Protein AF-0000000080281373 (afdb_homodimer)

Structure (mmCIF, N/CA/C/O backbone):
data_AF-0000000080281373-model_v1
#
loop_
_entity.id
_entity.type
_entity.pdbx_description
1 polymer 'Polyketide cyclase'
#
loop_
_atom_site.group_PDB
_atom_site.id
_atom_site.type_symbol
_atom_site.label_atom_id
_atom_site.label_alt_id
_atom_site.label_comp_id
_atom_site.label_asym_id
_atom_site.label_entity_id
_atom_site.label_seq_id
_atom_site.pdbx_PDB_ins_code
_atom_site.Cartn_x
_atom_site.Cartn_y
_atom_site.Cartn_z
_atom_site.occupancy
_atom_site.B_iso_or_equiv
_atom_site.auth_seq_id
_atom_site.auth_comp_id
_atom_site.auth_asym_id
_atom_site.auth_atom_id
_atom_site.pdbx_PDB_model_num
ATOM 1 N N . MET A 1 1 ? 2.928 4.688 4.785 1 69.69 1 MET A N 1
ATOM 2 C CA . MET A 1 1 ? 2.578 5.793 5.668 1 69.69 1 MET A CA 1
ATOM 3 C C . MET A 1 1 ? 3.477 7 5.41 1 69.69 1 MET A C 1
ATOM 5 O O . MET A 1 1 ? 4.664 6.844 5.129 1 69.69 1 MET A O 1
ATOM 9 N N . VAL A 1 2 ? 2.809 8.219 5.453 1 76 2 VAL A N 1
ATOM 10 C CA . VAL A 1 2 ? 3.549 9.461 5.281 1 76 2 VAL A CA 1
ATOM 11 C C . VAL A 1 2 ? 3.693 10.172 6.625 1 76 2 VAL A C 1
ATOM 13 O O . VAL A 1 2 ? 2.74 10.234 7.406 1 76 2 VAL A O 1
ATOM 16 N N . ASP A 1 3 ? 4.914 10.602 6.918 1 85.44 3 ASP A N 1
ATOM 17 C CA . ASP A 1 3 ? 5.215 11.273 8.18 1 85.44 3 ASP A CA 1
ATOM 18 C C . ASP A 1 3 ? 5.992 12.562 7.945 1 85.44 3 ASP A C 1
ATOM 20 O O . ASP A 1 3 ? 7.062 12.547 7.328 1 85.44 3 ASP A O 1
ATOM 24 N N . VAL A 1 4 ? 5.496 13.672 8.391 1 89.06 4 VAL A N 1
ATOM 25 C CA . VAL A 1 4 ? 6.148 14.969 8.258 1 89.06 4 VAL A CA 1
ATOM 26 C C . VAL A 1 4 ? 6.266 15.641 9.625 1 89.06 4 VAL A C 1
ATOM 28 O O . VAL A 1 4 ? 5.289 15.711 10.375 1 89.06 4 VAL A O 1
ATOM 31 N N . HIS A 1 5 ? 7.473 16.109 10.016 1 93.81 5 HIS A N 1
ATOM 32 C CA . HIS A 1 5 ? 7.719 16.844 11.258 1 93.81 5 HIS A CA 1
ATOM 33 C C . HIS A 1 5 ? 8.281 18.234 10.969 1 93.81 5 HIS A C 1
ATOM 35 O O . HIS A 1 5 ? 9.211 18.375 10.172 1 93.81 5 HIS A O 1
ATOM 41 N N . ARG A 1 6 ? 7.66 19.219 11.586 1 95.81 6 ARG A N 1
ATOM 42 C CA . ARG A 1 6 ? 8.164 20.594 11.516 1 95.81 6 ARG A CA 1
ATOM 43 C C . ARG A 1 6 ? 8.172 21.234 12.898 1 95.81 6 ARG A C 1
ATOM 45 O O . ARG A 1 6 ? 7.387 20.859 13.766 1 95.81 6 ARG A O 1
ATOM 52 N N . THR A 1 7 ? 9.047 22.156 13.07 1 96.81 7 THR A N 1
ATOM 53 C CA . THR A 1 7 ? 9.086 22.969 14.281 1 96.81 7 THR A CA 1
ATOM 54 C C . THR A 1 7 ? 8.875 24.438 13.945 1 96.81 7 THR A C 1
ATOM 56 O O . THR A 1 7 ? 9.523 24.984 13.047 1 96.81 7 THR A O 1
ATOM 59 N N . ILE A 1 8 ? 7.977 25.047 14.656 1 97.94 8 ILE A N 1
ATOM 60 C CA . ILE A 1 8 ? 7.652 26.453 14.508 1 97.94 8 ILE A CA 1
ATOM 61 C C . ILE A 1 8 ? 7.953 27.188 15.812 1 97.94 8 ILE A C 1
ATOM 63 O O . ILE A 1 8 ? 7.609 26.719 16.891 1 97.94 8 ILE A O 1
ATOM 67 N N . THR A 1 9 ? 8.617 28.297 15.703 1 97.56 9 THR A N 1
ATOM 68 C CA . THR A 1 9 ? 8.922 29.109 16.875 1 97.56 9 THR A CA 1
ATOM 69 C C . THR A 1 9 ? 8.352 30.516 16.719 1 97.56 9 THR A C 1
ATOM 71 O O . THR A 1 9 ? 8.555 31.156 15.688 1 97.56 9 THR A O 1
ATOM 74 N N . VAL A 1 10 ? 7.66 30.953 17.766 1 98.31 10 VAL A N 1
ATOM 75 C CA . VAL A 1 10 ? 7.043 32.281 17.719 1 98.31 10 VAL A CA 1
ATOM 76 C C . VAL A 1 10 ? 7.188 32.938 19.078 1 98.31 10 VAL A C 1
ATOM 78 O O . VAL A 1 10 ? 7.582 32.312 20.062 1 98.31 10 VAL A O 1
ATOM 81 N N . ARG A 1 11 ? 6.77 34.188 19.172 1 97.25 11 ARG A N 1
ATOM 82 C CA . ARG A 1 11 ? 6.801 34.969 20.422 1 97.25 11 ARG A CA 1
ATOM 83 C C . ARG A 1 11 ? 5.414 35.031 21.047 1 97.25 11 ARG A C 1
ATOM 85 O O . ARG A 1 11 ? 5.258 35.531 22.156 1 97.25 11 ARG A O 1
ATOM 92 N N . THR A 1 12 ? 4.441 34.562 20.297 1 98.06 12 THR A N 1
ATOM 93 C CA . THR A 1 12 ? 3.09 34.469 20.844 1 98.06 12 THR A CA 1
ATOM 94 C C . THR A 1 12 ? 3.041 33.531 22.016 1 98.06 12 THR A C 1
ATOM 96 O O . THR A 1 12 ? 3.6 32.438 21.953 1 98.06 12 THR A O 1
ATOM 99 N N . PRO A 1 13 ? 2.385 33.906 23.109 1 97.81 13 PRO A N 1
ATOM 100 C CA . PRO A 1 13 ? 2.314 33.031 24.281 1 97.81 13 PRO A CA 1
ATOM 101 C C . PRO A 1 13 ? 1.655 31.672 23.969 1 97.81 13 PRO A C 1
ATOM 103 O O . PRO A 1 13 ? 0.729 31.609 23.156 1 97.81 13 PRO A O 1
ATOM 106 N N . ALA A 1 14 ? 2.09 30.594 24.672 1 97.94 14 ALA A N 1
ATOM 107 C CA . ALA A 1 14 ? 1.638 29.234 24.438 1 97.94 14 ALA A CA 1
ATOM 108 C C . ALA A 1 14 ? 0.123 29.125 24.578 1 97.94 14 ALA A C 1
ATOM 110 O O . ALA A 1 14 ? -0.536 28.438 23.781 1 97.94 14 ALA A O 1
ATOM 111 N N . GLN A 1 15 ? -0.399 29.734 25.578 1 97.38 15 GLN A N 1
ATOM 112 C CA . GLN A 1 15 ? -1.837 29.656 25.812 1 97.38 15 GLN A CA 1
ATOM 113 C C . GLN A 1 15 ? -2.623 30.219 24.641 1 97.38 15 GLN A C 1
ATOM 115 O O . GLN A 1 15 ? -3.643 29.656 24.234 1 97.38 15 GLN A O 1
ATOM 120 N N . THR A 1 16 ? -2.158 31.344 24.109 1 98.06 16 THR A N 1
ATOM 121 C CA . THR A 1 16 ? -2.785 31.969 22.938 1 98.06 16 THR A CA 1
ATOM 122 C C . THR A 1 16 ? -2.689 31.047 21.734 1 98.06 16 THR A C 1
ATOM 124 O O . THR A 1 16 ? -3.65 30.922 20.969 1 98.06 16 THR A O 1
ATOM 127 N N . VAL A 1 17 ? -1.558 30.422 21.578 1 98.38 17 VAL A N 1
ATOM 128 C CA . VAL A 1 17 ? -1.321 29.5 20.484 1 98.38 17 VAL A CA 1
ATOM 129 C C . VAL A 1 17 ? -2.307 28.328 20.562 1 98.38 17 VAL A C 1
ATOM 131 O O . VAL A 1 17 ? -2.955 27.984 19.562 1 98.38 17 VAL A O 1
ATOM 134 N N . VAL A 1 18 ? -2.465 27.781 21.734 1 98.31 18 VAL A N 1
ATOM 135 C CA . VAL A 1 18 ? -3.342 26.625 21.922 1 98.31 18 VAL A CA 1
ATOM 136 C C . VAL A 1 18 ? -4.789 27.031 21.656 1 98.31 18 VAL A C 1
ATOM 138 O O . VAL A 1 18 ? -5.539 26.297 21.016 1 98.31 18 VAL A O 1
ATOM 141 N N . GLU A 1 19 ? -5.152 28.172 22.156 1 97.81 19 GLU A N 1
ATOM 142 C CA . GLU A 1 19 ? -6.516 28.656 21.953 1 97.81 19 GLU A CA 1
ATOM 143 C C . GLU A 1 19 ? -6.82 28.844 20.469 1 97.81 19 GLU A C 1
ATOM 145 O O . GLU A 1 19 ? -7.93 28.562 20.016 1 97.81 19 GLU A O 1
ATOM 150 N N . TYR A 1 20 ? -5.875 29.281 19.766 1 98.38 20 TYR A N 1
ATOM 151 C CA . TYR A 1 20 ? -6.023 29.484 18.328 1 98.38 20 TYR A CA 1
ATOM 152 C C . TYR A 1 20 ? -6.07 28.156 17.594 1 98.38 20 TYR A C 1
ATOM 154 O O . TYR A 1 20 ? -6.961 27.922 16.766 1 98.38 20 TYR A O 1
ATOM 162 N N . LEU A 1 21 ? -5.137 27.266 17.922 1 98.56 21 LEU A N 1
ATOM 163 C CA . LEU A 1 21 ? -4.949 26.047 17.141 1 98.56 21 LEU A CA 1
ATOM 164 C C . LEU A 1 21 ? -6.023 25.016 17.469 1 98.56 21 LEU A C 1
ATOM 166 O O . LEU A 1 21 ? -6.305 24.125 16.672 1 98.56 21 LEU A O 1
ATOM 170 N N . ARG A 1 22 ? -6.648 25.172 18.656 1 98.31 22 ARG A N 1
ATOM 171 C CA . ARG A 1 22 ? -7.66 24.188 19.016 1 98.31 22 ARG A CA 1
ATOM 172 C C . ARG A 1 22 ? -8.828 24.219 18.031 1 98.31 22 ARG A C 1
ATOM 174 O O . ARG A 1 22 ? -9.586 23.25 17.922 1 98.31 22 ARG A O 1
ATOM 181 N N .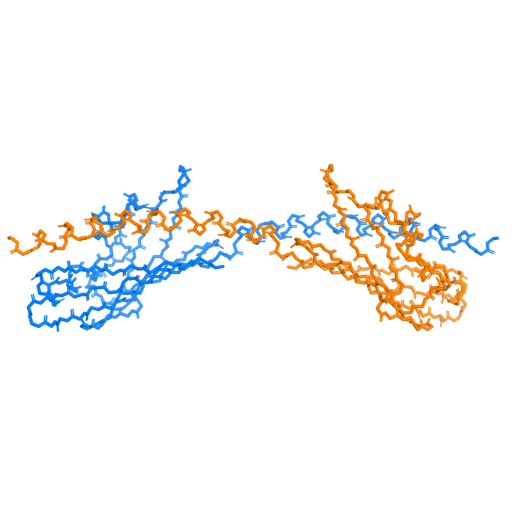 ASP A 1 23 ? -9.055 25.359 17.422 1 98.5 23 ASP A N 1
ATOM 182 C CA . ASP A 1 23 ? -10.062 25.453 16.375 1 98.5 23 ASP A CA 1
ATOM 183 C C . ASP A 1 23 ? -9.469 25.094 15.016 1 98.5 23 ASP A C 1
ATOM 185 O O . ASP A 1 23 ? -8.82 25.922 14.375 1 98.5 23 ASP A O 1
ATOM 189 N N . PHE A 1 24 ? -9.805 23.906 14.594 1 98.62 24 PHE A N 1
ATOM 190 C CA . PHE A 1 24 ? -9.195 23.391 13.375 1 98.62 24 PHE A CA 1
ATOM 191 C C . PHE A 1 24 ? -9.641 24.203 12.164 1 98.62 24 PHE A C 1
ATOM 193 O O . PHE A 1 24 ? -9.031 24.109 11.094 1 98.62 24 PHE A O 1
ATOM 200 N N . ALA A 1 25 ? -10.711 24.969 12.242 1 98.38 25 ALA A N 1
ATOM 201 C CA . ALA A 1 25 ? -11.141 25.828 11.141 1 98.38 25 ALA A CA 1
ATOM 202 C C . ALA A 1 25 ? -10.031 26.812 10.742 1 98.38 25 ALA A C 1
ATOM 204 O O . ALA A 1 25 ? -9.953 27.219 9.586 1 98.38 25 ALA A O 1
ATOM 205 N N . HIS A 1 26 ? -9.141 27.094 11.648 1 98.5 26 HIS A N 1
ATOM 206 C CA . HIS A 1 26 ? -8.047 28.016 11.391 1 98.5 26 HIS A CA 1
ATOM 207 C C . HIS A 1 26 ? -7.004 27.391 10.469 1 98.5 26 HIS A C 1
ATOM 209 O O . HIS A 1 26 ? -6.137 28.094 9.938 1 98.5 26 HIS A O 1
ATOM 215 N N . ALA A 1 27 ? -7.113 26.094 10.258 1 97.94 27 ALA A N 1
ATOM 216 C CA . ALA A 1 27 ? -6.215 25.469 9.297 1 97.94 27 ALA A CA 1
ATOM 217 C C . ALA A 1 27 ? -6.242 26.188 7.961 1 97.94 27 ALA A C 1
ATOM 219 O O . ALA A 1 27 ? -5.25 26.203 7.23 1 97.94 27 ALA A O 1
ATOM 220 N N . GLU A 1 28 ? -7.324 26.812 7.609 1 97.81 28 GLU A N 1
ATOM 221 C CA . GLU A 1 28 ? -7.457 27.562 6.363 1 97.81 28 GLU A CA 1
ATOM 222 C C . GLU A 1 28 ? -6.438 28.688 6.285 1 97.81 28 GLU A C 1
ATOM 224 O O . GLU A 1 28 ? -6.043 29.109 5.195 1 97.81 28 GLU A O 1
ATOM 229 N N . GLU A 1 29 ? -6.027 29.125 7.414 1 97.19 29 GLU A N 1
ATOM 230 C CA . GLU A 1 29 ? -5.164 30.297 7.48 1 97.19 29 GLU A CA 1
ATOM 231 C C . GLU A 1 29 ? -3.689 29.891 7.461 1 97.19 29 GLU A C 1
ATOM 233 O O . GLU A 1 29 ? -2.832 30.688 7.082 1 97.19 29 GLU A O 1
ATOM 238 N N . TRP A 1 30 ? -3.402 28.688 7.809 1 96.62 30 TRP A N 1
ATOM 239 C CA . TRP A 1 30 ? -1.981 28.406 7.996 1 96.62 30 TRP A CA 1
ATOM 240 C C . TRP A 1 30 ? -1.573 27.141 7.262 1 96.62 30 TRP A C 1
ATOM 242 O O . TRP A 1 30 ? -0.383 26.859 7.086 1 96.62 30 TRP A O 1
ATOM 252 N N . ASP A 1 31 ? -2.463 26.25 6.957 1 95.94 31 ASP A N 1
ATOM 253 C CA . ASP A 1 31 ? -2.17 25.031 6.203 1 95.94 31 ASP A CA 1
ATOM 254 C C . ASP A 1 31 ? -2.316 25.266 4.703 1 95.94 31 ASP A C 1
ATOM 256 O O . ASP A 1 31 ? -3.432 25.406 4.199 1 95.94 31 ASP A O 1
ATOM 260 N N . PRO A 1 32 ? -1.259 25.156 3.959 1 94.12 32 PRO A N 1
ATOM 261 C CA . PRO A 1 32 ? -1.307 25.453 2.527 1 94.12 32 PRO A CA 1
ATOM 262 C C . PRO A 1 32 ? -2.168 24.469 1.745 1 94.12 32 PRO A C 1
ATOM 264 O O . PRO A 1 32 ? -2.643 24.781 0.652 1 94.12 32 PRO A O 1
ATOM 267 N N . GLY A 1 33 ? -2.363 23.344 2.258 1 93.25 33 GLY A N 1
ATOM 268 C CA . GLY A 1 33 ? -3.145 22.344 1.559 1 93.25 33 GLY A CA 1
ATOM 269 C C . GLY A 1 33 ? -4.637 22.469 1.809 1 93.25 33 GLY A C 1
ATOM 270 O O . GLY A 1 33 ? -5.441 21.828 1.119 1 93.25 33 GLY A O 1
ATOM 271 N N . THR A 1 34 ? -5.062 23.234 2.74 1 96.69 34 THR A N 1
ATOM 272 C CA . THR A 1 34 ? -6.461 23.312 3.145 1 96.69 34 THR A CA 1
ATOM 273 C C . THR A 1 34 ? -7.219 24.312 2.281 1 96.69 34 THR A C 1
ATOM 275 O O . THR A 1 34 ? -6.812 25.469 2.164 1 96.69 34 THR A O 1
ATOM 278 N N . VAL A 1 35 ? -8.258 23.844 1.603 1 97.06 35 VAL A N 1
ATOM 279 C CA . VAL A 1 35 ? -9.172 24.688 0.831 1 97.06 35 VAL A CA 1
ATOM 280 C C . VAL A 1 35 ? -10.258 25.234 1.747 1 97.06 35 VAL A C 1
ATOM 282 O O . VAL A 1 35 ? -10.523 26.453 1.749 1 97.06 35 VAL A O 1
ATOM 285 N N . SER A 1 36 ? -10.875 24.312 2.449 1 98.12 36 SER A N 1
ATOM 286 C CA . SER A 1 36 ? -11.867 24.719 3.438 1 98.12 36 SER A CA 1
ATOM 287 C C . SER A 1 36 ? -11.82 23.812 4.668 1 98.12 36 SER A C 1
ATOM 289 O O . SER A 1 36 ? -11.375 22.672 4.59 1 98.12 36 SER A O 1
ATOM 291 N N . CYS A 1 37 ? -12.195 24.328 5.828 1 98.62 37 CYS A N 1
ATOM 292 C CA . CYS A 1 37 ? -12.305 23.625 7.102 1 98.62 37 CYS A CA 1
ATOM 293 C C . CYS A 1 37 ? -13.414 24.203 7.961 1 98.62 37 CYS A C 1
ATOM 295 O O . CYS A 1 37 ? -13.234 25.266 8.578 1 98.62 37 CYS A O 1
ATOM 297 N N . THR A 1 38 ? -14.492 23.453 7.973 1 98.5 38 THR A N 1
ATOM 298 C CA . THR A 1 38 ? -15.68 24.016 8.602 1 98.5 38 THR A CA 1
ATOM 299 C C . THR A 1 38 ? -16.156 23.125 9.742 1 98.5 38 THR A C 1
ATOM 301 O O . THR A 1 38 ? -16.125 21.891 9.633 1 98.5 38 THR A O 1
ATOM 304 N N . ARG A 1 39 ? -16.562 23.797 10.812 1 98.25 39 ARG A N 1
ATOM 305 C CA . ARG A 1 39 ? -17.141 23.062 11.938 1 98.25 39 ARG A CA 1
ATOM 306 C C . ARG A 1 39 ? -18.312 22.203 11.484 1 98.25 39 ARG A C 1
ATOM 308 O O . ARG A 1 39 ? -19.125 22.625 10.656 1 98.25 39 ARG A O 1
ATOM 315 N N . ALA A 1 40 ? -18.281 20.984 11.938 1 98.06 40 ALA A N 1
ATOM 316 C CA . ALA A 1 40 ? -19.328 20.062 11.516 1 98.06 40 ALA A CA 1
ATOM 317 C C . ALA A 1 40 ? -20.344 19.828 12.633 1 98.06 40 ALA A C 1
ATOM 319 O O . ALA A 1 40 ? -21.406 19.25 12.406 1 98.06 40 ALA A O 1
ATOM 320 N N . ASP A 1 41 ? -20.031 20.188 13.836 1 96.69 41 ASP A N 1
ATOM 321 C CA . ASP A 1 41 ? -20.953 20.094 14.977 1 96.69 41 ASP A CA 1
ATOM 322 C C . ASP A 1 41 ? -21.172 21.469 15.602 1 96.69 41 ASP A C 1
ATOM 324 O O . ASP A 1 41 ? -20.812 22.5 15.016 1 96.69 41 ASP A O 1
ATOM 328 N N . THR A 1 42 ? -21.969 21.453 16.766 1 94.94 42 THR A N 1
ATOM 329 C CA . THR A 1 42 ? -22.266 22.719 17.453 1 94.94 42 THR A CA 1
ATOM 330 C C . THR A 1 42 ? -21.719 22.688 18.875 1 94.94 42 THR A C 1
ATOM 332 O O . THR A 1 42 ? -21.297 21.641 19.359 1 94.94 42 THR A O 1
ATOM 335 N N . GLY A 1 43 ? -21.625 23.844 19.469 1 95.69 43 GLY A N 1
ATOM 336 C CA . GLY A 1 43 ? -21.188 23.906 20.844 1 95.69 43 GLY A CA 1
ATOM 337 C C . GLY A 1 43 ? -19.734 24.281 21 1 95.69 43 GLY A C 1
ATOM 338 O O . GLY A 1 43 ? -19.094 24.734 20.031 1 95.69 43 GLY A O 1
ATOM 339 N N . PRO A 1 44 ? -19.219 24.156 22.234 1 97.31 44 PRO A N 1
ATOM 340 C CA . PRO A 1 44 ? -17.828 24.547 22.469 1 97.31 44 PRO A CA 1
ATOM 341 C C . PRO A 1 44 ? -16.828 23.594 21.828 1 97.31 44 PRO A C 1
ATOM 343 O O . PRO A 1 44 ? -17.188 22.453 21.484 1 97.31 44 PRO A O 1
ATOM 346 N N . ILE A 1 45 ? -15.68 24.109 21.641 1 98.25 45 ILE A N 1
ATOM 347 C CA . ILE A 1 45 ? -14.602 23.281 21.125 1 98.25 45 ILE A CA 1
ATOM 348 C C . ILE A 1 45 ? -13.969 22.484 22.266 1 98.25 45 ILE A C 1
ATOM 350 O O . ILE A 1 45 ? -13.195 23.031 23.047 1 98.25 45 ILE A O 1
ATOM 354 N N . VAL A 1 46 ? -14.383 21.25 22.359 1 97.81 46 VAL A N 1
ATOM 355 C CA . VAL A 1 46 ? -13.852 20.281 23.312 1 97.81 46 VAL A CA 1
ATOM 356 C C . VAL A 1 46 ? -13.484 19 22.594 1 97.81 46 VAL A C 1
ATOM 358 O O . VAL A 1 46 ? -13.766 18.844 21.406 1 97.81 46 VAL A O 1
ATOM 361 N N . VAL A 1 47 ? -12.758 18.125 23.344 1 98.5 47 VAL A N 1
ATOM 362 C CA . VAL A 1 47 ? -12.43 16.844 22.734 1 98.5 47 VAL A CA 1
ATOM 363 C C . VAL A 1 47 ? -13.68 16.219 22.125 1 98.5 47 VAL A C 1
ATOM 365 O O . VAL A 1 47 ? -14.727 16.172 22.781 1 98.5 47 VAL A O 1
ATOM 368 N N . GLY A 1 48 ? -13.633 15.781 20.859 1 98.31 48 GLY A N 1
ATOM 369 C CA . GLY A 1 48 ? -14.781 15.234 20.141 1 98.31 48 GLY A CA 1
ATOM 370 C C . GLY A 1 48 ? -15.352 16.188 19.109 1 98.31 48 GLY A C 1
ATOM 371 O O . GLY A 1 48 ? -16.094 15.781 18.219 1 98.31 48 GLY A O 1
ATOM 372 N N . ALA A 1 49 ? -15.023 17.531 19.234 1 98.56 49 ALA A N 1
ATOM 373 C CA . ALA A 1 49 ? -15.453 18.5 18.234 1 98.56 49 ALA A CA 1
ATOM 374 C C . ALA A 1 49 ? -15.023 18.062 16.844 1 98.56 49 ALA A C 1
ATOM 376 O O . ALA A 1 49 ? -13.961 17.453 16.672 1 98.56 49 ALA A O 1
ATOM 377 N N . GLN A 1 50 ? -15.883 18.406 15.867 1 98.75 50 GLN A N 1
ATOM 378 C CA . GLN A 1 50 ? -15.656 17.844 14.539 1 98.75 50 GLN A CA 1
ATOM 379 C C . GLN A 1 50 ? -15.641 18.953 13.477 1 98.75 50 GLN A C 1
ATOM 381 O O . GLN A 1 50 ? -16.328 19.969 13.617 1 98.75 50 GLN A O 1
ATOM 386 N N . TRP A 1 51 ? -14.828 18.719 12.438 1 98.75 51 TRP A N 1
ATOM 387 C CA . TRP A 1 51 ? -14.719 19.609 11.289 1 98.75 51 TRP A CA 1
ATOM 388 C C . TRP A 1 51 ? -14.75 18.828 9.984 1 98.75 51 TRP A C 1
ATOM 390 O O . TRP A 1 51 ? -14.312 17.672 9.938 1 98.75 51 TRP A O 1
ATOM 400 N N . ARG A 1 52 ? -15.336 19.422 8.984 1 98.62 52 ARG A N 1
ATOM 401 C CA . ARG A 1 52 ? -15.18 19 7.598 1 98.62 52 ARG A CA 1
ATOM 402 C C . ARG A 1 52 ? -14.039 19.734 6.918 1 98.62 52 ARG A C 1
ATOM 404 O O . ARG A 1 52 ? -14.117 20.953 6.711 1 98.62 52 ARG A O 1
ATOM 411 N N . ASN A 1 53 ? -12.992 19 6.598 1 98.5 53 ASN A N 1
ATOM 412 C CA . ASN A 1 53 ? -11.82 19.594 5.965 1 98.5 53 ASN A CA 1
ATOM 413 C C . ASN A 1 53 ? -11.688 19.156 4.508 1 98.5 53 ASN A C 1
ATOM 415 O O . ASN A 1 53 ? -11.773 17.969 4.199 1 98.5 53 ASN A O 1
ATOM 419 N N . VAL A 1 54 ? -11.609 20.125 3.629 1 97.31 54 VAL A N 1
ATOM 420 C CA . VAL A 1 54 ? -11.297 19.891 2.225 1 97.31 54 VAL A CA 1
ATOM 421 C C . VAL A 1 54 ? -9.891 20.406 1.918 1 97.31 54 VAL A C 1
ATOM 423 O O . VAL A 1 54 ? -9.586 21.578 2.141 1 97.31 54 VAL A O 1
ATOM 426 N N . SER A 1 55 ? -9.062 19.469 1.484 1 95.5 55 SER A N 1
ATOM 427 C CA . SER A 1 55 ? -7.707 19.797 1.077 1 95.5 55 SER A CA 1
ATOM 428 C C . SER A 1 55 ? -7.477 19.5 -0.4 1 95.5 55 SER A C 1
ATOM 430 O O . SER A 1 55 ? -8.203 18.703 -0.992 1 95.5 55 SER A O 1
ATOM 432 N N . GLU A 1 56 ? -6.52 20.188 -0.924 1 91.44 56 GLU A N 1
ATOM 433 C CA . GLU A 1 56 ? -6.164 19.969 -2.322 1 91.44 56 GLU A CA 1
ATOM 434 C C . GLU A 1 56 ? -4.656 19.781 -2.486 1 91.44 56 GLU A C 1
ATOM 436 O O . GLU A 1 56 ? -3.871 20.609 -2.016 1 91.44 56 GLU A O 1
ATOM 441 N N . PHE A 1 57 ? -4.375 18.656 -3.143 1 80.44 57 PHE A N 1
ATOM 442 C CA . PHE A 1 57 ? -2.988 18.344 -3.467 1 80.44 57 PHE A CA 1
ATOM 443 C C . PHE A 1 57 ? -2.844 17.984 -4.941 1 80.44 57 PHE A C 1
ATOM 445 O O . PHE A 1 57 ? -3.451 17.031 -5.422 1 80.44 57 PHE A O 1
ATOM 452 N N . ARG A 1 58 ? -2.146 18.766 -5.562 1 78.94 58 ARG A N 1
ATOM 453 C CA . ARG A 1 58 ? -1.889 18.578 -6.988 1 78.94 58 ARG A CA 1
ATOM 454 C C . ARG A 1 58 ? -3.193 18.484 -7.773 1 78.94 58 ARG A C 1
ATOM 456 O O . ARG A 1 58 ? -3.367 17.594 -8.609 1 78.94 58 ARG A O 1
ATOM 463 N N . GLY A 1 59 ? -3.994 19.328 -7.398 1 82.81 59 GLY A N 1
ATOM 464 C CA . GLY A 1 59 ? -5.242 19.453 -8.133 1 82.81 59 GLY A CA 1
ATOM 465 C C . GLY A 1 59 ? -6.305 18.484 -7.668 1 82.81 59 GLY A C 1
ATOM 466 O O . GLY A 1 59 ? -7.449 18.531 -8.133 1 82.81 59 GLY A O 1
ATOM 467 N N . LYS A 1 60 ? -5.984 17.562 -6.852 1 82.12 60 LYS A N 1
ATOM 468 C CA . LYS A 1 60 ? -6.961 16.609 -6.328 1 82.12 60 LYS A CA 1
ATOM 469 C C . LYS A 1 60 ? -7.457 17.031 -4.949 1 82.12 60 LYS A C 1
ATOM 471 O O . LYS A 1 60 ? -6.656 17.266 -4.043 1 82.12 60 LYS A O 1
ATOM 476 N N . LYS A 1 61 ? -8.766 17.078 -4.949 1 91.5 61 LYS A N 1
ATOM 477 C CA . LYS A 1 61 ? -9.375 17.469 -3.682 1 91.5 61 LYS A CA 1
ATOM 478 C C . LYS A 1 61 ? -9.758 16.25 -2.854 1 91.5 61 LYS A C 1
ATOM 480 O O . LYS A 1 61 ? -10.203 15.242 -3.402 1 91.5 61 LYS A O 1
ATOM 485 N N . THR A 1 62 ? -9.594 16.312 -1.592 1 92.31 62 THR A N 1
ATOM 486 C CA . THR A 1 62 ? -9.984 15.266 -0.657 1 92.31 62 THR A CA 1
ATOM 487 C C . THR A 1 62 ? -10.68 15.859 0.563 1 92.31 62 THR A C 1
ATOM 489 O O . THR A 1 62 ? -10.297 16.922 1.047 1 92.31 62 THR A O 1
ATOM 492 N N . GLU A 1 63 ? -11.695 15.156 0.908 1 96.56 63 GLU A N 1
ATOM 493 C CA . GLU A 1 63 ? -12.43 15.57 2.102 1 96.56 63 GLU A CA 1
ATOM 494 C C . GLU A 1 63 ? -12.211 14.586 3.25 1 96.56 63 GLU A C 1
ATOM 496 O O . GLU A 1 63 ? -12.328 13.375 3.068 1 96.56 63 GLU A O 1
ATOM 501 N N . LEU A 1 64 ? -11.859 15.078 4.414 1 97.5 64 LEU A N 1
ATOM 502 C CA . LEU A 1 64 ? -11.758 14.273 5.629 1 97.5 64 LEU A CA 1
ATOM 503 C C . LEU A 1 64 ? -12.641 14.844 6.73 1 97.5 64 LEU A C 1
ATOM 505 O O . LEU A 1 64 ? -12.781 16.062 6.859 1 97.5 64 LEU A O 1
ATOM 509 N N . ALA A 1 65 ? -13.219 14 7.453 1 98.44 65 ALA A N 1
ATOM 510 C CA . ALA A 1 65 ? -13.859 14.375 8.711 1 98.44 65 ALA A CA 1
ATOM 511 C C . ALA A 1 65 ? -12.852 14.375 9.859 1 98.44 65 ALA A C 1
ATOM 513 O O . ALA A 1 65 ? -12.344 13.32 10.242 1 98.44 65 ALA A O 1
ATOM 514 N N . TYR A 1 66 ? -12.617 15.562 10.414 1 98.69 66 TYR A N 1
ATOM 515 C CA . TYR A 1 66 ? -11.648 15.68 11.508 1 98.69 66 TYR A CA 1
ATOM 516 C C . TYR A 1 66 ? -12.352 15.742 12.852 1 98.69 66 TYR A C 1
ATOM 518 O O . TYR A 1 66 ? -13.477 16.25 12.953 1 98.69 66 TYR A O 1
ATOM 526 N N . ARG A 1 67 ? -11.656 15.242 13.773 1 98.75 67 ARG A N 1
ATOM 527 C CA . ARG A 1 67 ? -12.078 15.32 15.172 1 98.75 67 ARG A CA 1
ATOM 528 C C . ARG A 1 67 ? -10.93 15.781 16.062 1 98.75 67 ARG A C 1
ATOM 530 O O . ARG A 1 67 ? -9.781 15.398 15.844 1 98.75 67 ARG A O 1
ATOM 537 N N . LEU A 1 68 ? -11.305 16.531 17.094 1 98.81 68 LEU A N 1
ATOM 538 C CA . LEU A 1 68 ? -10.344 16.844 18.141 1 98.81 68 LEU A CA 1
ATOM 539 C C . LEU A 1 68 ? -10.18 15.656 19.094 1 98.81 68 LEU A C 1
ATOM 541 O O . LEU A 1 68 ? -11.102 15.305 19.812 1 98.81 68 LEU A O 1
ATOM 545 N N . ASP A 1 69 ? -8.992 15.094 19.078 1 98.75 69 ASP A N 1
ATOM 546 C CA . ASP A 1 69 ? -8.75 13.852 19.812 1 98.75 69 ASP A CA 1
ATOM 547 C C . ASP A 1 69 ? -8.148 14.141 21.188 1 98.75 69 ASP A C 1
ATOM 549 O O . ASP A 1 69 ? -8.391 13.398 22.141 1 98.75 69 ASP A O 1
ATOM 553 N N . ARG A 1 70 ? -7.293 15.156 21.203 1 98.62 70 ARG A N 1
ATOM 554 C CA . ARG A 1 70 ? -6.641 15.562 22.453 1 98.62 70 ARG A CA 1
ATOM 555 C C . ARG A 1 70 ? -6.562 17.078 22.547 1 98.62 70 ARG A C 1
ATOM 557 O O . ARG A 1 70 ? -6.281 17.766 21.547 1 98.62 70 ARG A O 1
ATOM 564 N N . LEU A 1 71 ? -6.871 17.594 23.719 1 98.69 71 LEU A N 1
ATOM 565 C CA . LEU A 1 71 ? -6.75 19.031 24.016 1 98.69 71 LEU A CA 1
ATOM 566 C C . LEU A 1 71 ? -6.172 19.25 25.406 1 98.69 71 LEU A C 1
ATOM 568 O O . LEU A 1 71 ? -6.883 19.109 26.406 1 98.69 71 LEU A O 1
ATOM 572 N N . GLU A 1 72 ? -4.938 19.516 25.438 1 97.94 72 GLU A N 1
ATOM 573 C CA . GLU A 1 72 ? -4.184 19.844 26.641 1 97.94 72 GLU A CA 1
ATOM 574 C C . GLU A 1 72 ? -3.35 21.109 26.438 1 97.94 72 GLU A C 1
ATOM 576 O O . GLU A 1 72 ? -3.088 21.5 25.297 1 97.94 72 GLU A O 1
ATOM 581 N N . PRO A 1 73 ? -2.932 21.828 27.453 1 95.88 73 PRO A N 1
ATOM 582 C CA . PRO A 1 73 ? -2.131 23.047 27.312 1 95.88 73 PRO A CA 1
ATOM 583 C C . PRO A 1 73 ? -0.859 22.812 26.5 1 95.88 73 PRO A C 1
ATOM 585 O O . PRO A 1 73 ? -0.392 23.734 25.812 1 95.88 73 PRO A O 1
ATOM 588 N N . GLY A 1 74 ? -0.389 21.625 26.469 1 95.88 74 GLY A N 1
ATOM 589 C CA . GLY A 1 74 ? 0.872 21.391 25.781 1 95.88 74 GLY A CA 1
ATOM 590 C C . GLY A 1 74 ? 0.742 20.453 24.594 1 95.88 74 GLY A C 1
ATOM 591 O O . GLY A 1 74 ? 1.745 20.047 24 1 95.88 74 GLY A O 1
ATOM 592 N N . ARG A 1 75 ? -0.489 20.047 24.359 1 97.88 75 ARG A N 1
ATOM 593 C CA . ARG A 1 75 ? -0.594 19.078 23.266 1 97.88 75 ARG A CA 1
ATOM 594 C C . ARG A 1 75 ? -1.995 19.078 22.672 1 97.88 75 ARG A C 1
ATOM 596 O O . ARG A 1 75 ? -2.988 19 23.391 1 97.88 75 ARG A O 1
ATOM 603 N N . ILE A 1 76 ? -2.125 19.234 21.375 1 98.75 76 ILE A N 1
ATOM 604 C CA . ILE A 1 76 ? -3.361 19.172 20.594 1 98.75 76 ILE A CA 1
ATOM 605 C C . ILE A 1 76 ? -3.236 18.094 19.516 1 98.75 76 ILE A C 1
ATOM 607 O O . ILE A 1 76 ? -2.236 18.047 18.797 1 98.75 76 ILE A O 1
ATOM 611 N N . VAL A 1 77 ? -4.223 17.203 19.469 1 98.81 77 VAL A N 1
ATOM 612 C CA . VAL A 1 77 ? -4.203 16.172 18.422 1 98.81 77 VAL A CA 1
ATOM 613 C C . VAL A 1 77 ? -5.523 16.188 17.656 1 98.81 77 VAL A C 1
ATOM 615 O O . VAL A 1 77 ? -6.598 16.156 18.266 1 98.81 77 VAL A O 1
ATOM 618 N N . PHE A 1 78 ? -5.441 16.281 16.312 1 98.81 78 PHE A N 1
ATOM 619 C CA . PHE A 1 78 ? -6.574 16.094 15.414 1 98.81 78 PHE A CA 1
ATOM 620 C C . PHE A 1 78 ? -6.434 14.797 14.625 1 98.81 78 PHE A C 1
ATOM 622 O O . PHE A 1 78 ? -5.336 14.453 14.172 1 98.81 78 PHE A O 1
ATOM 629 N N . VAL A 1 79 ? -7.555 14.102 14.484 1 98.69 79 VAL A N 1
ATOM 630 C CA . VAL A 1 79 ? -7.59 12.914 13.625 1 98.69 79 VAL A CA 1
ATOM 631 C C . VAL A 1 79 ? -8.672 13.07 12.562 1 98.69 79 VAL A C 1
ATOM 633 O O . VAL A 1 79 ? -9.836 13.305 12.891 1 98.69 79 VAL A O 1
ATOM 636 N N . GLY A 1 80 ? -8.25 13 11.305 1 98.25 80 GLY A N 1
ATOM 637 C CA . GLY A 1 80 ? -9.156 13.047 10.164 1 98.25 80 GLY A CA 1
ATOM 638 C C . GLY A 1 80 ? -9.188 11.75 9.383 1 98.25 80 GLY A C 1
ATOM 639 O O . GLY A 1 80 ? -8.164 11.078 9.234 1 98.25 80 GLY A O 1
ATOM 640 N N . SER A 1 81 ? -10.422 11.445 8.875 1 95.75 81 SER A N 1
ATOM 641 C CA . SER A 1 81 ? -10.492 10.195 8.133 1 95.75 81 SER A CA 1
ATOM 642 C C . SER A 1 81 ? -11.562 10.266 7.043 1 95.75 81 SER A C 1
ATOM 644 O O . SER A 1 81 ? -12.508 11.047 7.145 1 95.75 81 SER A O 1
ATOM 646 N N . ASN A 1 82 ? -11.305 9.578 5.977 1 92.06 82 ASN A N 1
ATOM 647 C CA . ASN A 1 82 ? -12.281 9.148 4.984 1 92.06 82 ASN A CA 1
ATOM 648 C C . ASN A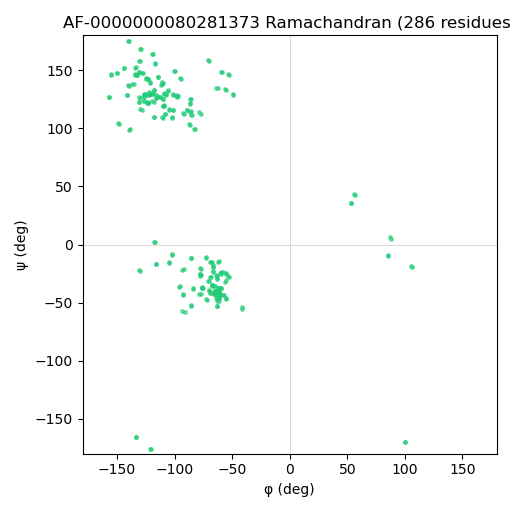 1 82 ? -12.094 7.684 4.613 1 92.06 82 ASN A C 1
ATOM 650 O O . ASN A 1 82 ? -11.477 6.922 5.363 1 92.06 82 ASN A O 1
ATOM 654 N N . LYS A 1 83 ? -12.734 7.266 3.502 1 83.88 83 LYS A N 1
ATOM 655 C CA . LYS A 1 83 ? -12.68 5.859 3.117 1 83.88 83 LYS A CA 1
ATOM 656 C C . LYS A 1 83 ? -11.258 5.453 2.725 1 83.88 83 LYS A C 1
ATOM 658 O O . LYS A 1 83 ? -10.891 4.285 2.846 1 83.88 83 LYS A O 1
ATOM 663 N N . THR A 1 84 ? -10.438 6.473 2.416 1 80 84 THR A N 1
ATOM 664 C CA . THR A 1 84 ? -9.188 6.117 1.751 1 80 84 THR A CA 1
ATOM 665 C C . THR A 1 84 ? -7.988 6.477 2.623 1 80 84 THR A C 1
ATOM 667 O O . THR A 1 84 ? -6.883 5.977 2.404 1 80 84 THR A O 1
ATOM 670 N N . ALA A 1 85 ? -8.227 7.328 3.604 1 87.12 85 ALA A N 1
ATOM 671 C CA . ALA A 1 85 ? -7.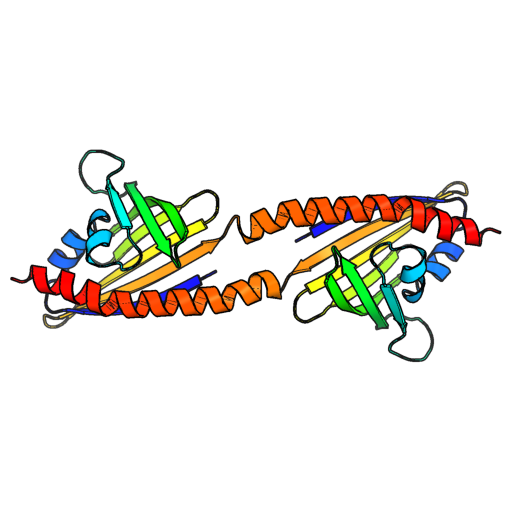043 7.785 4.336 1 87.12 85 ALA A CA 1
ATOM 672 C C . ALA A 1 85 ? -7.41 8.234 5.746 1 87.12 85 ALA A C 1
ATOM 674 O O . ALA A 1 85 ? -8.539 8.664 5.992 1 87.12 85 ALA A O 1
ATOM 675 N N . THR A 1 86 ? -6.496 8.008 6.645 1 93.06 86 THR A N 1
ATOM 676 C CA . THR A 1 86 ? -6.535 8.594 7.98 1 93.06 86 THR A CA 1
ATOM 677 C C . THR A 1 86 ? -5.344 9.523 8.195 1 93.06 86 THR A C 1
ATOM 679 O O . THR A 1 86 ? -4.195 9.133 7.965 1 93.06 86 THR A O 1
ATOM 682 N N . SER A 1 87 ? -5.621 10.758 8.586 1 95.19 87 SER A N 1
ATOM 683 C CA . SER A 1 87 ? -4.605 11.766 8.875 1 95.19 87 SER A CA 1
ATOM 684 C C . SER A 1 87 ? -4.562 12.094 10.359 1 95.19 87 SER A C 1
ATOM 686 O O . SER A 1 87 ? -5.609 12.195 11.008 1 95.19 87 SER A O 1
ATOM 688 N N . THR A 1 88 ? -3.408 12.227 10.922 1 97.12 88 THR A N 1
ATOM 689 C CA . THR A 1 88 ? -3.234 12.688 12.297 1 97.12 88 THR A CA 1
ATOM 690 C C . THR A 1 88 ? -2.332 13.914 12.344 1 97.12 88 THR A C 1
ATOM 692 O O . THR A 1 88 ? -1.208 13.891 11.836 1 97.12 88 THR A O 1
ATOM 695 N N . ASP A 1 89 ? -2.793 15.023 12.875 1 97.88 89 ASP A N 1
ATOM 696 C CA . ASP A 1 89 ? -2.02 16.219 13.211 1 97.88 89 ASP A CA 1
ATOM 697 C C . ASP A 1 89 ? -1.747 16.281 14.711 1 97.88 89 ASP A C 1
ATOM 699 O O . ASP A 1 89 ? -2.664 16.516 15.508 1 97.88 89 ASP A O 1
ATOM 703 N N . ASP A 1 90 ? -0.533 16.078 15.078 1 97.94 90 ASP A N 1
ATOM 704 C CA . ASP A 1 90 ? -0.099 16.078 16.469 1 97.94 90 ASP A CA 1
ATOM 705 C C . ASP A 1 90 ? 0.779 17.297 16.766 1 97.94 90 ASP A C 1
ATOM 707 O O . ASP A 1 90 ? 1.91 17.391 16.281 1 97.94 90 ASP A O 1
ATOM 711 N N . LEU A 1 91 ? 0.252 18.281 17.562 1 98.62 91 LEU A N 1
ATOM 712 C CA . LEU A 1 91 ? 0.956 19.516 17.891 1 98.62 91 LEU A CA 1
ATOM 713 C C . LEU A 1 91 ? 1.362 19.531 19.359 1 98.62 91 LEU A C 1
ATOM 715 O O . LEU A 1 91 ? 0.508 19.469 20.25 1 98.62 91 LEU A O 1
ATOM 719 N N . THR A 1 92 ? 2.631 19.609 19.594 1 98.31 92 THR A N 1
ATOM 720 C CA . THR A 1 92 ? 3.15 19.844 20.938 1 98.31 92 THR A CA 1
ATOM 721 C C . THR A 1 92 ? 3.576 21.312 21.109 1 98.31 92 THR A C 1
ATOM 723 O O . THR A 1 92 ? 4.316 21.844 20.281 1 98.31 92 THR A O 1
ATOM 726 N N . VAL A 1 93 ? 3.088 21.953 22.172 1 98.44 93 VAL A N 1
ATOM 727 C CA . VAL A 1 93 ? 3.336 23.359 22.422 1 98.44 93 VAL A CA 1
ATOM 728 C C . VAL A 1 93 ? 4.09 23.531 23.734 1 98.44 93 VAL A C 1
ATOM 730 O O . VAL A 1 93 ? 3.627 23.078 24.797 1 98.44 93 VAL A O 1
ATOM 733 N N . THR A 1 94 ? 5.23 24.172 23.609 1 97.88 94 THR A N 1
ATOM 734 C CA . THR A 1 94 ? 6.023 24.469 24.797 1 97.88 94 THR A CA 1
ATOM 735 C C . THR A 1 94 ? 6.438 25.938 24.812 1 97.88 94 THR A C 1
ATOM 737 O O . THR A 1 94 ? 6.52 26.578 23.766 1 97.88 94 THR A O 1
ATOM 740 N N . GLU A 1 95 ? 6.551 26.453 25.969 1 97.81 95 GLU A N 1
ATOM 741 C CA . GLU A 1 95 ? 7.016 27.812 26.141 1 97.81 95 GLU A CA 1
ATOM 742 C C . GLU A 1 95 ? 8.211 27.875 27.094 1 97.81 95 GLU A C 1
ATOM 744 O O . GLU A 1 95 ? 8.203 27.25 28.141 1 97.81 95 GLU A O 1
ATOM 749 N N . GLU A 1 96 ? 9.258 28.547 26.641 1 95.31 96 GLU A N 1
ATOM 750 C CA . GLU A 1 96 ? 10.461 28.797 27.422 1 95.31 96 GLU A CA 1
ATOM 751 C C . GLU A 1 96 ? 11.008 30.188 27.172 1 95.31 96 GLU A C 1
ATOM 753 O O . GLU A 1 96 ? 11.211 30.594 26.031 1 95.31 96 GLU A O 1
ATOM 758 N N . ASP A 1 97 ? 11.25 30.938 28.312 1 95.12 97 ASP A N 1
ATOM 759 C CA . ASP A 1 97 ? 11.891 32.25 28.266 1 95.12 97 ASP A CA 1
ATOM 760 C C . ASP A 1 97 ? 11.172 33.188 27.281 1 95.12 97 ASP A C 1
ATOM 762 O O . ASP A 1 97 ? 11.812 33.781 26.422 1 95.12 97 ASP A O 1
ATOM 766 N N . GLY A 1 98 ? 9.836 33.094 27.172 1 93.94 98 GLY A N 1
ATOM 767 C CA . GLY A 1 98 ? 9.047 34 26.375 1 93.94 98 GLY A CA 1
ATOM 768 C C . GLY A 1 98 ? 8.922 33.594 24.922 1 93.94 98 GLY A C 1
ATOM 769 O O . GLY A 1 98 ? 8.367 34.312 24.094 1 93.94 98 GLY A O 1
ATOM 770 N N . THR A 1 99 ? 9.445 32.375 24.625 1 97 99 THR A N 1
ATOM 771 C CA . THR A 1 99 ? 9.359 31.844 23.281 1 97 99 THR A CA 1
ATOM 772 C C . THR A 1 99 ? 8.516 30.578 23.266 1 97 99 THR A C 1
ATOM 774 O O . THR A 1 99 ? 8.68 29.703 24.125 1 97 99 THR A O 1
ATOM 777 N N . THR A 1 100 ? 7.547 30.578 22.375 1 97.88 100 THR A N 1
ATOM 778 C CA . THR A 1 100 ? 6.711 29.391 22.203 1 97.88 100 THR A CA 1
ATOM 779 C C . THR A 1 100 ? 7.195 28.547 21.031 1 97.88 100 THR A C 1
ATOM 781 O O . THR A 1 100 ? 7.441 29.078 19.938 1 97.88 100 THR A O 1
ATOM 784 N N . THR A 1 101 ? 7.387 27.266 21.297 1 98.19 101 THR A N 1
ATOM 785 C CA . THR A 1 101 ? 7.777 26.312 20.266 1 98.19 101 THR A CA 1
ATOM 786 C C . THR A 1 101 ? 6.66 25.312 20.016 1 98.19 101 THR A C 1
ATOM 788 O O . THR A 1 101 ? 6.117 24.734 20.953 1 98.19 101 THR A O 1
ATOM 791 N N . ILE A 1 102 ? 6.234 25.156 18.734 1 98.38 102 ILE A N 1
ATOM 792 C CA . ILE A 1 102 ? 5.246 24.172 18.312 1 98.38 102 ILE A CA 1
ATOM 793 C C . ILE A 1 102 ? 5.934 23.078 17.516 1 98.38 102 ILE A C 1
ATOM 795 O O . ILE A 1 102 ? 6.547 23.344 16.469 1 98.38 102 ILE A O 1
ATOM 799 N N . SER A 1 103 ? 5.977 21.891 18.062 1 97.56 103 SER A N 1
ATOM 800 C CA . SER A 1 103 ? 6.34 20.703 17.281 1 97.56 103 SER A CA 1
ATOM 801 C C . SER A 1 103 ? 5.129 20.125 16.562 1 97.56 103 SER A C 1
ATOM 803 O O . SER A 1 103 ? 4.203 19.609 17.188 1 97.56 103 SER A O 1
ATOM 805 N N . TYR A 1 104 ? 5.129 20.234 15.234 1 97.38 104 TYR A N 1
ATOM 806 C CA . TYR A 1 104 ? 4.039 19.75 14.391 1 97.38 104 TYR A CA 1
ATOM 807 C C . TYR A 1 104 ? 4.398 18.422 13.742 1 97.38 104 TYR A C 1
ATOM 809 O O . TYR A 1 104 ? 5.359 18.328 12.969 1 97.38 104 TYR A O 1
ATOM 817 N N . HIS A 1 105 ? 3.646 17.359 14.102 1 95.69 105 HIS A N 1
ATOM 818 C CA . HIS A 1 105 ? 3.818 16.016 13.547 1 95.69 105 HIS A CA 1
ATOM 819 C C . HIS A 1 105 ? 2.564 15.562 12.812 1 95.69 105 HIS A C 1
ATOM 821 O O . HIS A 1 105 ? 1.551 15.242 13.438 1 95.69 105 HIS A O 1
ATOM 827 N N . ALA A 1 106 ? 2.66 15.484 11.453 1 94.69 106 ALA A N 1
ATOM 828 C CA . ALA A 1 106 ? 1.558 15.008 10.625 1 94.69 106 ALA A CA 1
ATOM 829 C C . ALA A 1 106 ? 1.851 13.625 10.062 1 94.69 106 ALA A C 1
ATOM 831 O O . ALA A 1 106 ? 2.938 13.375 9.539 1 94.69 106 ALA A O 1
ATOM 832 N N . THR A 1 107 ? 0.877 12.703 10.25 1 91.06 107 THR A N 1
ATOM 833 C CA . THR A 1 107 ? 0.956 11.383 9.648 1 91.06 107 THR A CA 1
ATOM 834 C C . THR A 1 107 ? -0.288 11.094 8.812 1 91.06 107 THR A C 1
ATOM 836 O O . THR A 1 107 ? -1.39 11.516 9.164 1 91.06 107 THR A O 1
ATOM 839 N N . ILE A 1 108 ? -0.133 10.406 7.672 1 88.81 108 ILE A N 1
ATOM 840 C CA . ILE A 1 108 ? -1.247 9.953 6.844 1 88.81 108 ILE A CA 1
ATOM 841 C C . ILE A 1 108 ? -1.125 8.453 6.59 1 88.81 108 ILE A C 1
ATOM 843 O O . ILE A 1 108 ? -0.072 7.977 6.164 1 88.81 108 ILE A O 1
ATOM 847 N N . GLU A 1 109 ? -2.15 7.762 6.945 1 83.19 109 GLU A N 1
ATOM 848 C CA . GLU A 1 109 ? -2.299 6.352 6.605 1 83.19 109 GLU A CA 1
ATOM 849 C C . GLU A 1 109 ? -3.311 6.156 5.48 1 83.19 109 GLU A C 1
ATOM 851 O O . GLU A 1 109 ? -4.48 6.52 5.621 1 83.19 109 GLU A O 1
ATOM 856 N N . PHE A 1 110 ? -2.875 5.652 4.355 1 76.88 110 PHE A N 1
ATOM 857 C CA . PHE A 1 110 ? -3.768 5.395 3.232 1 76.88 110 PHE A CA 1
ATOM 858 C C . PHE A 1 110 ? -4.41 4.02 3.352 1 76.88 110 PHE A C 1
ATOM 860 O O . PHE A 1 110 ? -3.732 3.039 3.676 1 76.88 110 PHE A O 1
ATOM 867 N N . HIS A 1 111 ? -5.777 4.004 3.309 1 69.19 111 HIS A N 1
ATOM 868 C CA . HIS A 1 111 ? -6.52 2.75 3.391 1 69.19 111 HIS A CA 1
ATOM 869 C C . HIS A 1 111 ? -6.82 2.195 2.002 1 69.19 111 HIS A C 1
ATOM 871 O O . HIS A 1 111 ? -6.918 0.979 1.824 1 69.19 111 HIS A O 1
ATOM 877 N N . GLY A 1 112 ? -7.293 3.217 0.934 1 54.34 112 GLY A N 1
ATOM 878 C CA . GLY A 1 112 ? -7.867 2.818 -0.341 1 54.34 112 GLY A CA 1
ATOM 879 C C . GLY A 1 112 ? -6.832 2.676 -1.442 1 54.34 112 GLY A C 1
ATOM 880 O O . GLY A 1 112 ? -6.973 1.827 -2.326 1 54.34 112 GLY A O 1
ATOM 881 N N . LEU A 1 113 ? -6.113 3.822 -1.676 1 51.38 113 LEU A N 1
ATOM 882 C CA . LEU A 1 113 ? -5.297 3.66 -2.873 1 51.38 113 LEU A CA 1
ATOM 883 C C . LEU A 1 113 ? -4.66 2.273 -2.914 1 51.38 113 LEU A C 1
ATOM 885 O O . LEU A 1 113 ? -4.648 1.623 -3.963 1 51.38 113 LEU A O 1
ATOM 889 N N . ALA A 1 114 ? -3.971 1.944 -1.835 1 51.19 114 ALA A N 1
ATOM 890 C CA . ALA A 1 114 ? -3.512 0.562 -1.715 1 51.19 114 ALA A CA 1
ATOM 891 C C . ALA A 1 114 ? -4.68 -0.414 -1.816 1 51.19 114 ALA A C 1
ATOM 893 O O . ALA A 1 114 ? -4.562 -1.468 -2.445 1 51.19 114 ALA A O 1
ATOM 894 N N . LYS A 1 115 ? -5.91 0.138 -1.275 1 50.66 115 LYS A N 1
ATOM 895 C CA . LYS A 1 115 ? -7.07 -0.749 -1.244 1 50.66 115 LYS A CA 1
ATOM 896 C C . LYS A 1 115 ? -7.691 -0.89 -2.631 1 50.66 115 LYS A C 1
ATOM 898 O O . LYS A 1 115 ? -8.219 -1.949 -2.975 1 50.66 115 LYS A O 1
ATOM 903 N N . LEU A 1 116 ? -7.777 0.316 -3.346 1 52.12 116 LEU A N 1
ATOM 904 C CA . LEU A 1 116 ? -8.438 0.179 -4.641 1 52.12 116 LEU A CA 1
ATOM 905 C C . LEU A 1 116 ? -7.613 -0.695 -5.578 1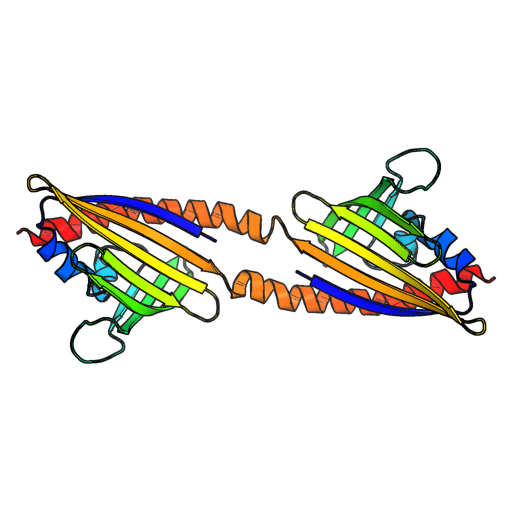 52.12 116 LEU A C 1
ATOM 907 O O . LEU A 1 116 ? -8.164 -1.479 -6.355 1 52.12 116 LEU A O 1
ATOM 911 N N . ALA A 1 117 ? -6.285 -0.453 -5.469 1 59.34 117 ALA A N 1
ATOM 912 C CA . ALA A 1 117 ? -5.41 -1.269 -6.305 1 59.34 117 ALA A CA 1
ATOM 913 C C . ALA A 1 117 ? -5.527 -2.746 -5.945 1 59.34 117 ALA A C 1
ATOM 915 O O . ALA A 1 117 ? -5.516 -3.609 -6.828 1 59.34 117 ALA A O 1
ATOM 916 N N . ASP A 1 118 ? -6.156 -2.875 -4.734 1 68.56 118 ASP A N 1
ATOM 917 C CA . ASP A 1 118 ? -6.129 -4.234 -4.203 1 68.56 118 ASP A CA 1
ATOM 918 C C . ASP A 1 118 ? -7.258 -5.078 -4.793 1 68.56 118 ASP A C 1
ATOM 920 O O . ASP A 1 118 ? -7.02 -6.18 -5.289 1 68.56 118 ASP A O 1
ATOM 924 N N . PRO A 1 119 ? -8.461 -4.426 -4.965 1 67.69 119 PRO A N 1
ATOM 925 C CA . PRO A 1 119 ? -9.531 -5.277 -5.5 1 67.69 119 PRO A CA 1
ATOM 926 C C . PRO A 1 119 ? -9.375 -5.543 -6.996 1 67.69 119 PRO A C 1
ATOM 928 O O . PRO A 1 119 ? -9.727 -6.621 -7.477 1 67.69 119 PRO A O 1
ATOM 931 N N . PHE A 1 120 ? -8.922 -4.562 -7.711 1 72.25 120 PHE A N 1
ATOM 932 C CA . PHE A 1 120 ? -8.68 -4.727 -9.141 1 72.25 120 PHE A CA 1
ATOM 933 C C . PHE A 1 120 ? -7.602 -5.777 -9.383 1 72.25 120 PHE A C 1
ATOM 935 O O . PHE A 1 120 ? -7.789 -6.691 -10.188 1 72.25 120 PHE A O 1
ATOM 942 N N . LEU A 1 121 ? -6.547 -5.543 -8.617 1 75.25 121 LEU A N 1
ATOM 943 C CA . LEU A 1 121 ? -5.453 -6.504 -8.75 1 75.25 121 LEU A CA 1
ATOM 944 C C . LEU A 1 121 ? -5.91 -7.906 -8.367 1 75.25 121 LEU A C 1
ATOM 946 O O . LEU A 1 121 ? -5.566 -8.883 -9.039 1 75.25 121 LEU A O 1
ATOM 950 N N . LYS A 1 122 ? -6.73 -8.008 -7.352 1 77.75 122 LYS A N 1
ATOM 951 C CA . LYS A 1 122 ? -7.246 -9.305 -6.91 1 77.75 122 LYS A CA 1
ATOM 952 C C . LYS A 1 122 ? -8.094 -9.961 -7.992 1 77.75 122 LYS A C 1
ATOM 954 O O . LYS A 1 122 ? -7.934 -11.148 -8.281 1 77.75 122 LYS A O 1
ATOM 959 N N . ARG A 1 123 ? -8.992 -9.203 -8.609 1 82.81 123 ARG A N 1
ATOM 960 C CA . ARG A 1 123 ? -9.867 -9.719 -9.656 1 82.81 123 ARG A CA 1
ATOM 961 C C . ARG A 1 123 ? -9.055 -10.203 -10.852 1 82.81 123 ARG A C 1
ATOM 963 O O . ARG A 1 123 ? -9.344 -11.258 -11.422 1 82.81 123 ARG A O 1
ATOM 970 N N . GLU A 1 124 ? -8.109 -9.328 -11.203 1 82.06 124 GLU A N 1
ATOM 971 C CA . GLU A 1 124 ? -7.262 -9.68 -12.336 1 82.06 124 GLU A CA 1
ATOM 972 C C . GLU A 1 124 ? -6.469 -10.953 -12.07 1 82.06 124 GLU A C 1
ATOM 974 O O . GLU A 1 124 ? -6.371 -11.828 -12.938 1 82.06 124 GLU A O 1
ATOM 979 N N . PHE A 1 125 ? -5.973 -11.109 -10.891 1 83.75 125 PHE A N 1
ATOM 980 C CA . PHE A 1 125 ? -5.219 -12.297 -10.516 1 83.75 125 PHE A CA 1
ATOM 981 C C . PHE A 1 125 ? -6.133 -13.516 -10.414 1 83.75 125 PHE A C 1
ATOM 983 O O . PHE A 1 125 ? -5.727 -14.633 -10.75 1 83.75 125 PHE A O 1
ATOM 990 N N . GLU A 1 126 ? -7.379 -13.266 -10.023 1 87.38 126 GLU A N 1
ATOM 991 C CA . GLU A 1 126 ? -8.359 -14.352 -10 1 87.38 126 GLU A CA 1
ATOM 992 C C . GLU A 1 126 ? -8.641 -14.859 -11.414 1 87.38 126 GLU A C 1
ATOM 994 O O . GLU A 1 126 ? -8.75 -16.062 -11.633 1 87.38 126 GLU A O 1
ATOM 999 N N . LYS A 1 127 ? -8.758 -13.945 -12.266 1 89.12 127 LYS A N 1
ATOM 1000 C CA . LYS A 1 127 ? -8.977 -14.336 -13.656 1 89.12 127 LYS A CA 1
ATOM 1001 C C . LYS A 1 127 ? -7.801 -15.156 -14.188 1 89.12 127 LYS A C 1
ATOM 1003 O O . LYS A 1 127 ? -8 -16.156 -14.883 1 89.12 127 LYS A O 1
ATOM 1008 N N . MET A 1 128 ? -6.629 -14.742 -13.875 1 86.06 128 MET A N 1
ATOM 1009 C CA . MET A 1 128 ? -5.438 -15.492 -14.258 1 86.06 128 MET A CA 1
ATOM 1010 C C . MET A 1 128 ? -5.449 -16.875 -13.633 1 86.06 128 MET A C 1
ATOM 1012 O O . MET A 1 128 ? -5.082 -17.859 -14.281 1 86.06 128 MET A O 1
ATOM 1016 N N . GLY A 1 129 ? -5.852 -16.906 -12.352 1 89.56 129 GLY A N 1
ATOM 1017 C CA . GLY A 1 129 ? -6 -18.203 -11.688 1 89.56 129 GLY A CA 1
ATOM 1018 C C . GLY A 1 129 ? -6.996 -19.109 -12.375 1 89.56 129 GLY A C 1
ATOM 1019 O O . GLY A 1 129 ? -6.766 -20.312 -12.492 1 89.56 129 GLY A O 1
ATOM 1020 N N . ASP A 1 130 ? -8.039 -18.516 -12.852 1 92.81 130 ASP A N 1
ATOM 1021 C CA . ASP A 1 130 ? -9.055 -19.281 -13.562 1 92.81 130 ASP A CA 1
ATOM 1022 C C . ASP A 1 130 ? -8.5 -19.875 -14.859 1 92.81 130 ASP A C 1
ATOM 1024 O O . ASP A 1 130 ? -8.875 -20.969 -15.258 1 92.81 130 ASP A O 1
ATOM 1028 N N . GLU A 1 131 ? -7.645 -19.141 -15.477 1 93.56 131 GLU A N 1
ATOM 1029 C CA . GLU A 1 131 ? -7.055 -19.578 -16.734 1 93.56 131 GLU A CA 1
ATOM 1030 C C . GLU A 1 131 ? -5.957 -20.609 -16.484 1 93.56 131 GLU A C 1
ATOM 1032 O O . GLU A 1 131 ? -5.699 -21.469 -17.344 1 93.56 131 GLU A O 1
ATOM 1037 N N . LEU A 1 132 ? -5.395 -20.531 -15.32 1 94.38 132 LEU A N 1
ATOM 1038 C CA . LEU A 1 132 ? -4.301 -21.422 -14.961 1 94.38 132 LEU A CA 1
ATOM 1039 C C . LEU A 1 132 ? -4.797 -22.859 -14.836 1 94.38 132 LEU A C 1
ATOM 1041 O O . LEU A 1 132 ? -4.113 -23.797 -15.266 1 94.38 132 LEU A O 1
ATOM 1045 N N . VAL A 1 133 ? -6.02 -23.062 -14.359 1 95.88 133 VAL A N 1
ATOM 1046 C CA . VAL A 1 133 ? -6.523 -24.391 -14.047 1 95.88 133 VAL A CA 1
ATOM 1047 C C . VAL A 1 133 ? -6.586 -25.234 -15.32 1 95.88 133 VAL A C 1
ATOM 1049 O O . VAL A 1 133 ? -5.953 -26.297 -15.406 1 95.88 133 VAL A O 1
ATOM 1052 N N . PRO A 1 134 ? -7.238 -24.766 -16.406 1 97.06 134 PRO A N 1
ATOM 1053 C CA . PRO A 1 134 ? -7.301 -25.609 -17.594 1 97.06 134 PRO A CA 1
ATOM 1054 C C . PRO A 1 134 ? -5.938 -25.797 -18.266 1 97.06 134 PRO A C 1
ATOM 1056 O O . PRO A 1 134 ? -5.652 -26.859 -18.812 1 97.06 134 PRO A O 1
ATOM 1059 N N . THR A 1 135 ? -5.105 -24.797 -18.25 1 96.75 135 THR A N 1
ATOM 1060 C CA . THR A 1 135 ? -3.805 -24.891 -18.906 1 96.75 135 THR A CA 1
ATOM 1061 C C . THR A 1 135 ? -2.896 -25.875 -18.156 1 96.75 135 THR A C 1
ATOM 1063 O O . THR A 1 135 ? -2.229 -26.703 -18.766 1 96.75 135 THR A O 1
ATOM 1066 N N . MET A 1 136 ? -2.928 -25.812 -16.812 1 97.25 136 MET A N 1
ATOM 1067 C CA . MET A 1 136 ? -2.119 -26.75 -16.031 1 97.25 136 MET A CA 1
ATOM 1068 C C . MET A 1 136 ? -2.67 -28.172 -16.141 1 97.25 136 MET A C 1
ATOM 1070 O O . MET A 1 136 ? -1.905 -29.125 -16.25 1 97.25 136 MET A O 1
ATOM 1074 N N . THR A 1 137 ? -3.996 -28.266 -16.109 1 97.62 137 THR A N 1
ATOM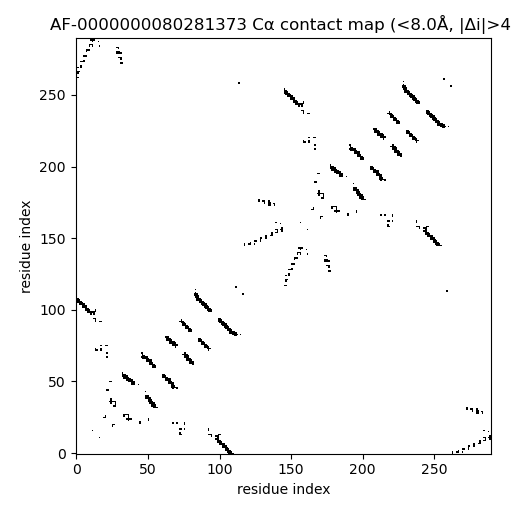 1075 C CA . THR A 1 137 ? -4.613 -29.578 -16.281 1 97.62 137 THR A CA 1
ATOM 1076 C C . THR A 1 137 ? -4.145 -30.219 -17.578 1 97.62 137 THR A C 1
ATOM 1078 O O . THR A 1 137 ? -3.721 -31.375 -17.594 1 97.62 137 THR A O 1
ATOM 1081 N N . LYS A 1 138 ? -4.16 -29.438 -18.625 1 97.88 138 LYS A N 1
ATOM 1082 C CA . LYS A 1 138 ? -3.756 -29.938 -19.938 1 97.88 138 LYS A CA 1
ATOM 1083 C C . LYS A 1 138 ? -2.293 -30.375 -19.922 1 97.88 138 LYS A C 1
ATOM 1085 O O . LYS A 1 138 ? -1.962 -31.469 -20.406 1 97.88 138 LYS A O 1
ATOM 1090 N N . ALA A 1 139 ? -1.444 -29.609 -19.375 1 98 139 ALA A N 1
ATOM 1091 C CA . ALA A 1 139 ? -0.014 -29.891 -19.344 1 98 139 ALA A CA 1
ATOM 1092 C C . ALA A 1 139 ? 0.265 -31.156 -18.531 1 98 139 ALA A C 1
ATOM 1094 O O . ALA A 1 139 ? 1.06 -32 -18.953 1 98 139 ALA A O 1
ATOM 1095 N N . LEU A 1 140 ? -0.446 -31.297 -17.406 1 98.12 140 LEU A N 1
ATOM 1096 C CA . LEU A 1 140 ? -0.179 -32.438 -16.516 1 98.12 140 LEU A CA 1
ATOM 1097 C C . LEU A 1 140 ? -0.766 -33.719 -17.094 1 98.12 140 LEU A C 1
ATOM 1099 O O . LEU A 1 140 ? -0.162 -34.781 -16.969 1 98.12 140 LEU A O 1
ATOM 1103 N N . GLU A 1 141 ? -1.938 -33.594 -17.719 1 97.62 141 GLU A N 1
ATOM 1104 C CA . GLU A 1 141 ? -2.557 -34.781 -18.312 1 97.62 141 GLU A CA 1
ATOM 1105 C C . GLU A 1 141 ? -1.759 -35.281 -19.516 1 97.62 141 GLU A C 1
ATOM 1107 O O . GLU A 1 141 ? -1.773 -36.5 -19.828 1 97.62 141 GLU A O 1
ATOM 1112 N N . ALA A 1 142 ? -1.079 -34.344 -20.156 1 96.88 142 ALA A N 1
ATOM 1113 C CA . ALA A 1 142 ? -0.286 -34.719 -21.328 1 96.88 142 ALA A CA 1
ATOM 1114 C C . ALA A 1 142 ? 0.917 -35.562 -20.938 1 96.88 142 ALA A C 1
ATOM 1116 O O . ALA A 1 142 ? 1.524 -36.219 -21.781 1 96.88 142 ALA A O 1
ATOM 1117 N N . LEU A 1 143 ? 1.235 -35.562 -19.703 1 95.88 143 LEU A N 1
ATOM 1118 C CA . LEU A 1 143 ? 2.391 -36.312 -19.234 1 95.88 143 LEU A CA 1
ATOM 1119 C C . LEU A 1 143 ? 2.07 -37.812 -19.156 1 95.88 143 LEU A C 1
ATOM 1121 O O . LEU A 1 143 ? 2.979 -38.656 -19.062 1 95.88 143 LEU A O 1
ATOM 1125 N N . ARG A 1 144 ? 0.801 -38.125 -18.969 1 88.81 144 ARG A N 1
ATOM 1126 C CA . ARG A 1 144 ? 0.379 -39.5 -18.906 1 88.81 144 ARG A CA 1
ATOM 1127 C C . ARG A 1 144 ? 0.639 -40.219 -20.234 1 88.81 144 ARG A C 1
ATOM 1129 O O . ARG A 1 144 ? 0.887 -41.438 -20.25 1 88.81 144 ARG A O 1
ATOM 1136 N N . THR A 1 145 ? 0.611 -39.5 -21.359 1 69.25 145 THR A N 1
ATOM 1137 C CA . THR A 1 145 ? 0.654 -40.156 -22.656 1 69.25 145 THR A CA 1
ATOM 1138 C C . THR A 1 145 ? 2.096 -40.406 -23.078 1 69.25 145 THR A C 1
ATOM 1140 O O . THR A 1 145 ? 2.994 -39.625 -22.781 1 69.25 145 THR A O 1
ATOM 1143 N N . MET B 1 1 ? -1.838 -7.391 -0.193 1 69.62 1 MET B N 1
ATOM 1144 C CA . MET B 1 1 ? -1.405 -8.719 -0.621 1 69.62 1 MET B CA 1
ATOM 1145 C C . MET B 1 1 ? -2.477 -9.391 -1.473 1 69.62 1 MET B C 1
ATOM 1147 O O . MET B 1 1 ? -3.67 -9.234 -1.215 1 69.62 1 MET B O 1
ATOM 1151 N N . VAL B 1 2 ? -1.969 -10.094 -2.562 1 75.81 2 VAL B N 1
ATOM 1152 C CA . VAL B 1 2 ? -2.873 -10.836 -3.432 1 75.81 2 VAL B CA 1
ATOM 1153 C C . VAL B 1 2 ? -2.736 -12.328 -3.162 1 75.81 2 VAL B C 1
ATOM 1155 O O . VAL B 1 2 ? -1.625 -12.836 -3 1 75.81 2 VAL B O 1
ATOM 1158 N N . ASP B 1 3 ? -3.877 -12.984 -3.014 1 85.56 3 ASP B N 1
ATOM 1159 C CA . ASP B 1 3 ? -3.908 -14.414 -2.723 1 85.56 3 ASP B CA 1
ATOM 1160 C C . ASP B 1 3 ? -4.871 -15.141 -3.656 1 85.56 3 ASP B C 1
ATOM 1162 O O . ASP B 1 3 ? -6.055 -14.805 -3.727 1 85.56 3 ASP B O 1
ATOM 1166 N N . VAL B 1 4 ? -4.402 -16.109 -4.375 1 89.25 4 VAL B N 1
ATOM 1167 C CA . VAL B 1 4 ? -5.223 -16.906 -5.289 1 89.25 4 VAL B CA 1
ATOM 1168 C C . VAL B 1 4 ? -5.047 -18.391 -4.984 1 89.25 4 VAL B C 1
ATOM 1170 O O . VAL B 1 4 ? -3.92 -18.875 -4.859 1 89.25 4 VAL B O 1
ATOM 1173 N N . HIS B 1 5 ? -6.16 -19.156 -4.812 1 93.88 5 HIS B N 1
ATOM 1174 C CA . HIS B 1 5 ? -6.152 -20.594 -4.605 1 93.88 5 HIS B CA 1
ATOM 1175 C C . HIS B 1 5 ? -6.93 -21.312 -5.703 1 93.88 5 HIS B C 1
ATOM 1177 O O . HIS B 1 5 ? -8.047 -20.922 -6.039 1 93.88 5 HIS B O 1
ATOM 1183 N N . ARG B 1 6 ? -6.277 -22.312 -6.262 1 95.81 6 ARG B N 1
ATOM 1184 C CA . ARG B 1 6 ? -6.938 -23.172 -7.234 1 95.81 6 ARG B CA 1
ATOM 1185 C C . ARG B 1 6 ? -6.656 -24.641 -6.941 1 95.81 6 ARG B C 1
ATOM 1187 O O . ARG B 1 6 ? -5.625 -24.984 -6.352 1 95.81 6 ARG B O 1
ATOM 1194 N N . THR B 1 7 ? -7.574 -25.469 -7.328 1 96.81 7 THR B N 1
ATOM 1195 C CA . THR B 1 7 ? -7.391 -26.922 -7.246 1 96.81 7 THR B CA 1
ATOM 1196 C C . THR B 1 7 ? -7.453 -27.547 -8.633 1 96.81 7 THR B C 1
ATOM 1198 O O . THR B 1 7 ? -8.367 -27.281 -9.406 1 96.81 7 THR B O 1
ATOM 1201 N N . ILE B 1 8 ? -6.469 -28.344 -8.922 1 97.88 8 ILE B N 1
ATOM 1202 C CA . ILE B 1 8 ? -6.367 -29.078 -10.18 1 97.88 8 ILE B CA 1
ATOM 1203 C C . ILE B 1 8 ? -6.395 -30.578 -9.914 1 97.88 8 ILE B C 1
ATOM 1205 O O . ILE B 1 8 ? -5.719 -31.062 -9.008 1 97.88 8 ILE B O 1
ATOM 1209 N N . THR B 1 9 ? -7.188 -31.266 -10.656 1 97.56 9 THR B N 1
ATOM 1210 C CA . THR B 1 9 ? -7.27 -32.719 -10.531 1 97.56 9 THR B CA 1
ATOM 1211 C C . THR B 1 9 ? -6.934 -33.406 -11.852 1 97.56 9 THR B C 1
ATOM 1213 O O . THR B 1 9 ? -7.473 -33.031 -12.898 1 97.56 9 THR B O 1
ATOM 1216 N N . VAL B 1 10 ? -6.047 -34.375 -11.766 1 98.31 10 VAL B N 1
ATOM 1217 C CA . VAL B 1 10 ? -5.625 -35.094 -12.969 1 98.31 10 VAL B CA 1
ATOM 1218 C C . VAL B 1 10 ? -5.48 -36.594 -12.664 1 98.31 10 VAL B C 1
ATOM 1220 O O . VAL B 1 10 ? -5.516 -37 -11.508 1 98.31 10 VAL B O 1
ATOM 1223 N N . ARG B 1 11 ? -5.207 -37.375 -13.68 1 97.19 11 ARG B N 1
ATOM 1224 C CA . ARG B 1 11 ? -4.996 -38.812 -13.539 1 97.19 11 ARG B CA 1
ATOM 1225 C C . ARG B 1 11 ? -3.51 -39.156 -13.594 1 97.19 11 ARG B C 1
ATOM 1227 O O . ARG B 1 11 ? -3.123 -40.312 -13.359 1 97.19 11 ARG B O 1
ATOM 1234 N N . THR B 1 12 ? -2.721 -38.156 -13.922 1 98.06 12 THR B N 1
ATOM 1235 C CA . THR B 1 12 ? -1.273 -38.344 -13.891 1 98.06 12 THR B CA 1
ATOM 1236 C C . THR B 1 12 ? -0.796 -38.625 -12.469 1 98.06 12 THR B C 1
ATOM 1238 O O . THR B 1 12 ? -1.216 -38 -11.516 1 98.06 12 THR B O 1
ATOM 1241 N N . PRO B 1 13 ? 0.085 -39.625 -12.297 1 97.81 13 PRO B N 1
ATOM 1242 C CA . PRO B 1 13 ? 0.567 -39.969 -10.961 1 97.81 13 PRO B CA 1
ATOM 1243 C C . PRO B 1 13 ? 1.275 -38.781 -10.266 1 97.81 13 PRO B C 1
ATOM 1245 O O . PRO B 1 13 ? 1.95 -38 -10.93 1 97.81 13 PRO B O 1
ATOM 1248 N N . ALA B 1 14 ? 1.172 -38.719 -8.922 1 97.94 14 ALA B N 1
ATOM 1249 C CA . ALA B 1 14 ? 1.703 -37.625 -8.125 1 97.94 14 ALA B CA 1
ATOM 1250 C C . ALA B 1 14 ? 3.205 -37.469 -8.344 1 97.94 14 ALA B C 1
ATOM 1252 O O . ALA B 1 14 ? 3.705 -36.344 -8.461 1 97.94 14 ALA B O 1
ATOM 1253 N N . GLN B 1 15 ? 3.906 -38.531 -8.375 1 97.31 15 GLN B N 1
ATOM 1254 C CA . GLN B 1 15 ? 5.355 -38.469 -8.547 1 97.31 15 GLN B CA 1
ATOM 1255 C C . GLN B 1 15 ? 5.723 -37.812 -9.875 1 97.31 15 GLN B C 1
ATOM 1257 O O . GLN B 1 15 ? 6.652 -37.031 -9.938 1 97.31 15 GLN B O 1
ATOM 1262 N N . THR B 1 16 ? 5.004 -38.188 -10.93 1 98.06 16 THR B N 1
ATOM 1263 C CA . THR B 1 16 ? 5.219 -37.594 -12.242 1 98.06 16 THR B CA 1
ATOM 1264 C C . THR B 1 16 ? 4.914 -36.094 -12.211 1 98.06 16 THR B C 1
ATOM 1266 O O . THR B 1 16 ? 5.648 -35.281 -12.789 1 98.06 16 THR B O 1
ATOM 1269 N N . VAL B 1 17 ? 3.859 -35.75 -11.508 1 98.38 17 VAL B N 1
ATOM 1270 C CA . VAL B 1 17 ? 3.451 -34.344 -11.375 1 98.38 17 VAL B CA 1
ATOM 1271 C C . VAL B 1 17 ? 4.555 -33.531 -10.688 1 98.38 17 VAL B C 1
ATOM 1273 O O . VAL B 1 17 ? 4.953 -32.469 -11.164 1 98.38 17 VAL B O 1
ATOM 1276 N N . VAL B 1 18 ? 5.074 -34.094 -9.609 1 98.31 18 VAL B N 1
ATOM 1277 C CA . VAL B 1 18 ? 6.102 -33.406 -8.836 1 98.31 18 VAL B CA 1
ATOM 1278 C C . VAL B 1 18 ? 7.371 -33.25 -9.672 1 98.31 18 VAL B C 1
ATOM 1280 O O . VAL B 1 18 ? 8 -32.188 -9.672 1 98.31 18 VAL B O 1
ATOM 1283 N N . GLU B 1 19 ? 7.711 -34.281 -10.375 1 97.75 19 GLU B N 1
ATOM 1284 C CA . GLU B 1 19 ? 8.906 -34.25 -11.219 1 97.75 19 GLU B CA 1
ATOM 1285 C C . GLU B 1 19 ? 8.781 -33.188 -12.297 1 97.75 19 GLU B C 1
ATOM 1287 O O . GLU B 1 19 ? 9.75 -32.5 -12.617 1 97.75 19 GLU B O 1
ATOM 1292 N N . TYR B 1 20 ? 7.641 -33.031 -12.805 1 98.38 20 TYR B N 1
ATOM 1293 C CA . TYR B 1 20 ? 7.379 -32.031 -13.836 1 98.38 20 TYR B CA 1
ATOM 1294 C C . TYR B 1 20 ? 7.383 -30.641 -13.242 1 98.38 20 TYR B C 1
ATOM 1296 O O . TYR B 1 20 ? 8.047 -29.734 -13.766 1 98.38 20 TYR B O 1
ATOM 1304 N N . LEU B 1 21 ? 6.684 -30.469 -12.109 1 98.56 21 LEU B N 1
ATOM 1305 C CA . LEU B 1 21 ? 6.441 -29.141 -11.57 1 98.56 21 LEU B CA 1
ATOM 1306 C C . LEU B 1 21 ? 7.68 -28.609 -10.859 1 98.56 21 LEU B C 1
ATOM 1308 O O . LEU B 1 21 ? 7.84 -27.391 -10.703 1 98.56 21 LEU B O 1
ATOM 1312 N N . ARG B 1 22 ? 8.578 -29.516 -10.469 1 98.31 22 ARG B N 1
ATOM 1313 C CA . ARG B 1 22 ? 9.758 -29.047 -9.758 1 98.31 22 ARG B CA 1
ATOM 1314 C C . ARG B 1 22 ? 10.609 -28.156 -10.648 1 98.31 22 ARG B C 1
ATOM 1316 O O . ARG B 1 22 ? 11.422 -27.359 -10.156 1 98.31 22 ARG B O 1
ATOM 1323 N N . ASP B 1 23 ? 10.531 -28.344 -11.922 1 98.56 23 ASP B N 1
ATOM 1324 C CA . ASP B 1 23 ? 11.195 -27.469 -12.875 1 98.56 23 ASP B CA 1
ATOM 1325 C C . ASP B 1 23 ? 10.312 -26.266 -13.234 1 98.56 23 ASP B C 1
ATOM 1327 O O . ASP B 1 23 ? 9.422 -26.375 -14.078 1 98.56 23 ASP B O 1
ATOM 1331 N N . PHE B 1 24 ? 10.664 -25.156 -12.641 1 98.62 24 PHE B N 1
ATOM 1332 C CA . PHE B 1 24 ? 9.812 -23.984 -12.789 1 98.62 24 PHE B CA 1
ATOM 1333 C C . PHE B 1 24 ? 9.828 -23.484 -14.234 1 98.62 24 PHE B C 1
ATOM 1335 O O . PHE B 1 24 ? 8.969 -22.703 -14.633 1 98.62 24 PHE B O 1
ATOM 1342 N N . ALA B 1 25 ? 10.766 -23.906 -15.07 1 98.44 25 ALA B N 1
ATOM 1343 C CA . ALA B 1 25 ? 10.781 -23.531 -16.484 1 98.44 25 ALA B CA 1
ATOM 1344 C C . ALA B 1 25 ? 9.5 -23.984 -17.188 1 98.44 25 ALA B C 1
ATOM 1346 O O . ALA B 1 25 ? 9.062 -23.359 -18.156 1 98.44 25 ALA B O 1
ATOM 1347 N N . HIS B 1 26 ? 8.859 -24.984 -16.641 1 98.5 26 HIS B N 1
ATOM 1348 C CA . HIS B 1 26 ? 7.629 -25.5 -17.219 1 98.5 26 HIS B CA 1
ATOM 1349 C C . HIS B 1 26 ? 6.465 -24.547 -17 1 98.5 26 HIS B C 1
ATOM 1351 O O . HIS B 1 26 ? 5.41 -24.688 -17.625 1 98.5 26 HIS B O 1
ATOM 1357 N N . ALA B 1 27 ? 6.664 -23.547 -16.156 1 97.94 27 ALA B N 1
ATOM 1358 C CA . ALA B 1 27 ? 5.625 -22.547 -15.992 1 97.94 27 ALA B CA 1
ATOM 1359 C C . ALA B 1 27 ? 5.211 -21.953 -17.344 1 97.94 27 ALA B C 1
ATOM 1361 O O . ALA B 1 27 ? 4.066 -21.531 -17.516 1 97.94 27 ALA B O 1
ATOM 1362 N N . GLU B 1 28 ? 6.078 -21.938 -18.297 1 97.81 28 GLU B N 1
ATOM 1363 C CA . GLU B 1 28 ? 5.785 -21.422 -19.641 1 97.81 28 GLU B CA 1
ATOM 1364 C C . GLU B 1 28 ? 4.652 -22.203 -20.297 1 97.81 28 GLU B C 1
ATOM 1366 O O . GLU B 1 28 ? 3.936 -21.672 -21.141 1 97.81 28 GLU B O 1
ATOM 1371 N N . GLU B 1 29 ? 4.504 -23.391 -19.859 1 97.19 29 GLU B N 1
ATOM 1372 C CA . GLU B 1 29 ? 3.553 -24.281 -20.516 1 97.19 29 GLU B CA 1
ATOM 1373 C C . GLU B 1 29 ? 2.188 -24.219 -19.828 1 97.19 29 GLU B C 1
ATOM 1375 O O . GLU B 1 29 ? 1.168 -24.547 -20.453 1 97.19 29 GLU B O 1
ATOM 1380 N N . TRP B 1 30 ? 2.158 -23.797 -18.609 1 96.56 30 TRP B N 1
ATOM 1381 C CA . TRP B 1 30 ? 0.883 -23.969 -17.922 1 96.56 30 TRP B CA 1
ATOM 1382 C C . TRP B 1 30 ? 0.446 -22.656 -17.266 1 96.56 30 TRP B C 1
ATOM 1384 O O . TRP B 1 30 ? -0.707 -22.516 -16.844 1 96.56 30 TRP B O 1
ATOM 1394 N N . ASP B 1 31 ? 1.316 -21.75 -16.984 1 95.94 31 ASP B N 1
ATOM 1395 C CA . ASP B 1 31 ? 0.979 -20.453 -16.406 1 95.94 31 ASP B CA 1
ATOM 1396 C C . ASP B 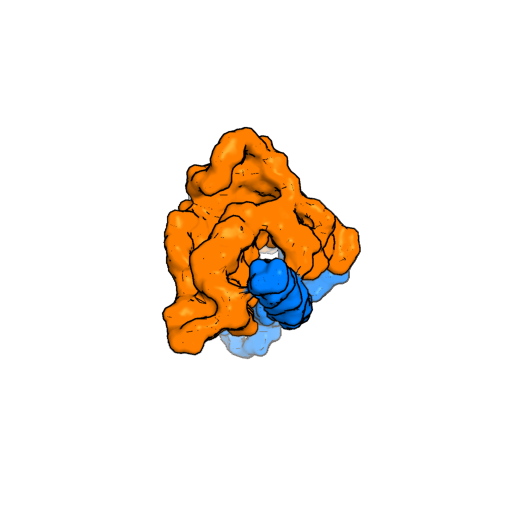1 31 ? 0.697 -19.422 -17.5 1 95.94 31 ASP B C 1
ATOM 1398 O O . ASP B 1 31 ? 1.613 -18.969 -18.203 1 95.94 31 ASP B O 1
ATOM 1402 N N . PRO B 1 32 ? -0.495 -18.922 -17.578 1 94.06 32 PRO B N 1
ATOM 1403 C CA . PRO B 1 32 ? -0.862 -18 -18.656 1 94.06 32 PRO B CA 1
ATOM 1404 C C . PRO B 1 32 ? -0.124 -16.672 -18.578 1 94.06 32 PRO B C 1
ATOM 1406 O O . PRO B 1 32 ? 0.008 -15.969 -19.578 1 94.06 32 PRO B O 1
ATOM 1409 N N . GLY B 1 33 ? 0.323 -16.328 -17.453 1 93.19 33 GLY B N 1
ATOM 1410 C CA . GLY B 1 33 ? 1.009 -15.055 -17.281 1 93.19 33 GLY B CA 1
ATO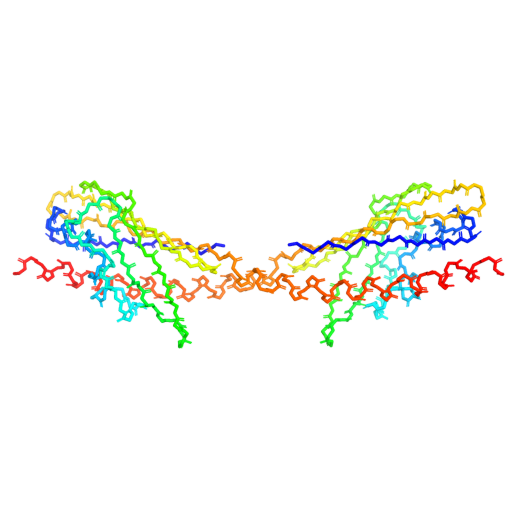M 1411 C C . GLY B 1 33 ? 2.486 -15.125 -17.609 1 93.19 33 GLY B C 1
ATOM 1412 O O . GLY B 1 33 ? 3.15 -14.094 -17.734 1 93.19 33 GLY B O 1
ATOM 1413 N N . THR B 1 34 ? 3.043 -16.266 -17.781 1 96.69 34 THR B N 1
ATOM 1414 C CA . THR B 1 34 ? 4.48 -16.438 -17.969 1 96.69 34 THR B CA 1
ATOM 1415 C C . THR B 1 34 ? 4.855 -16.297 -19.438 1 96.69 34 THR B C 1
ATOM 1417 O O . THR B 1 34 ? 4.293 -16.984 -20.297 1 96.69 34 THR B O 1
ATOM 1420 N N . VAL B 1 35 ? 5.734 -15.352 -19.734 1 97.06 35 VAL B N 1
ATOM 1421 C CA . VAL B 1 35 ? 6.301 -15.148 -21.062 1 97.06 35 VAL B CA 1
ATOM 1422 C C . VAL B 1 35 ? 7.52 -16.062 -21.25 1 97.06 35 VAL B C 1
ATOM 1424 O O . VAL B 1 35 ? 7.621 -16.781 -22.234 1 97.06 35 VAL B O 1
ATOM 1427 N N . SER B 1 36 ? 8.398 -15.938 -20.281 1 98.12 36 SER B N 1
ATOM 1428 C CA . SER B 1 36 ? 9.57 -16.812 -20.266 1 98.12 36 SER B CA 1
ATOM 1429 C C . SER B 1 36 ? 9.961 -17.203 -18.844 1 98.12 36 SER B C 1
ATOM 1431 O O . SER B 1 36 ? 9.656 -16.484 -17.891 1 98.12 36 SER B O 1
ATOM 1433 N N . CYS B 1 37 ? 10.57 -18.359 -18.672 1 98.62 37 CYS B N 1
ATOM 1434 C CA . CYS B 1 37 ? 11.094 -18.875 -17.406 1 98.62 37 CYS B CA 1
ATOM 1435 C C . CYS B 1 37 ? 12.312 -19.75 -17.656 1 98.62 37 CYS B C 1
ATOM 1437 O O . CYS B 1 37 ? 12.188 -20.906 -18.062 1 98.62 37 CYS B O 1
ATOM 1439 N N . THR B 1 38 ? 13.445 -19.141 -17.344 1 98.5 38 THR B N 1
ATOM 1440 C CA . THR B 1 38 ? 14.688 -19.797 -17.719 1 98.5 38 THR B CA 1
ATOM 1441 C C . THR B 1 38 ? 15.547 -20.062 -16.484 1 98.5 38 THR B C 1
ATOM 1443 O O . THR B 1 38 ? 15.633 -19.219 -15.586 1 98.5 38 THR B O 1
ATOM 1446 N N . ARG B 1 39 ? 16.141 -21.266 -16.5 1 98.31 39 ARG B N 1
ATOM 1447 C CA . ARG B 1 39 ? 17.062 -21.594 -15.422 1 98.31 39 ARG B CA 1
ATOM 1448 C C . ARG B 1 39 ? 18.172 -20.547 -15.32 1 98.31 39 ARG B C 1
ATOM 1450 O O . ARG B 1 39 ? 18.672 -20.062 -16.328 1 98.31 39 ARG B O 1
ATOM 1457 N N . ALA B 1 40 ? 18.406 -20.141 -14.102 1 98.12 40 ALA B N 1
ATOM 1458 C CA . ALA B 1 40 ? 19.406 -19.094 -13.891 1 98.12 40 ALA B CA 1
ATOM 1459 C C . ALA B 1 40 ? 20.703 -19.672 -13.328 1 98.12 40 ALA B C 1
ATOM 1461 O O . ALA B 1 40 ? 21.719 -18.984 -13.273 1 98.12 40 ALA B O 1
ATOM 1462 N N . ASP B 1 41 ? 20.688 -20.859 -12.828 1 96.69 41 ASP B N 1
ATOM 1463 C CA . ASP B 1 41 ? 21.875 -21.562 -12.336 1 96.69 41 ASP B CA 1
ATOM 1464 C C . ASP B 1 41 ? 22.094 -22.875 -13.086 1 96.69 41 ASP B C 1
ATOM 1466 O O . ASP B 1 41 ? 21.484 -23.109 -14.133 1 96.69 41 ASP B O 1
ATOM 1470 N N . THR B 1 42 ? 23.172 -23.656 -12.609 1 95 42 THR B N 1
ATOM 1471 C CA . THR B 1 42 ? 23.469 -24.922 -13.25 1 95 42 THR B CA 1
ATOM 1472 C C . THR B 1 42 ? 23.344 -26.078 -12.266 1 95 42 THR B C 1
ATOM 1474 O O . THR B 1 42 ? 23.188 -25.859 -11.062 1 95 42 THR B O 1
ATOM 1477 N N . GLY B 1 43 ? 23.266 -27.266 -12.805 1 95.75 43 GLY B N 1
ATOM 1478 C CA . GLY B 1 43 ? 23.203 -28.438 -11.945 1 95.75 43 GLY B CA 1
ATOM 1479 C C . GLY B 1 43 ? 21.797 -28.984 -11.773 1 95.75 43 GLY B C 1
ATOM 1480 O O . GLY B 1 43 ? 20.891 -28.625 -12.516 1 95.75 43 GLY B O 1
ATOM 1481 N N . PRO B 1 44 ? 21.672 -29.922 -10.82 1 97.31 44 PRO B N 1
ATOM 1482 C CA . PRO B 1 44 ? 20.344 -30.547 -10.617 1 97.31 44 PRO B CA 1
ATOM 1483 C C . PRO B 1 44 ? 19.344 -29.578 -10.008 1 97.31 44 PRO B C 1
ATOM 1485 O O . PRO B 1 44 ? 19.719 -28.562 -9.414 1 97.31 44 PRO B O 1
ATOM 1488 N N . ILE B 1 45 ? 18.141 -29.922 -10.234 1 98.25 45 ILE B N 1
ATOM 1489 C CA . ILE B 1 45 ? 17.062 -29.141 -9.617 1 98.25 45 ILE B CA 1
ATOM 1490 C C . ILE B 1 45 ? 16.844 -29.625 -8.18 1 98.25 45 ILE B C 1
ATOM 1492 O O . ILE B 1 45 ? 16.25 -30.672 -7.949 1 98.25 45 ILE B O 1
ATOM 1496 N N . VAL B 1 46 ? 17.422 -28.875 -7.273 1 97.81 46 VAL B N 1
ATOM 1497 C CA . VAL B 1 46 ? 17.281 -29.078 -5.836 1 97.81 46 VAL B CA 1
ATOM 1498 C C . VAL B 1 46 ? 16.891 -27.766 -5.16 1 97.81 46 VAL B C 1
ATOM 1500 O O . VAL B 1 46 ? 16.859 -26.719 -5.797 1 97.81 46 VAL B O 1
ATOM 1503 N N . VAL B 1 47 ? 16.5 -27.906 -3.865 1 98.5 47 VAL B N 1
ATOM 1504 C CA . VAL B 1 47 ? 16.172 -26.688 -3.133 1 98.5 47 VAL B CA 1
ATOM 1505 C C . VAL B 1 47 ? 17.281 -25.656 -3.32 1 98.5 47 VAL B C 1
ATOM 1507 O O . VAL B 1 47 ? 18.469 -25.984 -3.184 1 98.5 47 VAL B O 1
ATOM 1510 N N . GLY B 1 48 ? 16.938 -24.406 -3.713 1 98.31 48 GLY B N 1
ATOM 1511 C CA . GLY B 1 48 ? 17.906 -23.359 -3.996 1 98.31 48 GLY B CA 1
ATOM 1512 C C . GLY B 1 48 ? 18.062 -23.078 -5.48 1 98.31 48 GLY B C 1
ATOM 1513 O O . GLY B 1 48 ? 18.594 -22.031 -5.867 1 98.31 48 GLY B O 1
ATOM 1514 N N . ALA B 1 49 ? 17.641 -24.062 -6.355 1 98.56 49 ALA B N 1
ATOM 1515 C CA . ALA B 1 49 ? 17.672 -23.844 -7.797 1 98.56 49 ALA B CA 1
ATOM 1516 C C . ALA B 1 49 ? 16.938 -22.547 -8.164 1 98.56 49 ALA B C 1
ATOM 1518 O O . ALA B 1 49 ? 15.945 -22.188 -7.52 1 98.56 49 ALA B O 1
ATOM 1519 N N . GLN B 1 50 ? 17.469 -21.891 -9.211 1 98.75 50 GLN B N 1
ATOM 1520 C CA . GLN B 1 50 ? 16.969 -20.547 -9.492 1 98.75 50 GLN B CA 1
ATOM 1521 C C . GLN B 1 50 ? 16.531 -20.422 -10.953 1 98.75 50 GLN B C 1
ATOM 1523 O O . GLN B 1 50 ? 17.109 -21.062 -11.836 1 98.75 50 GLN B O 1
ATOM 1528 N N . TRP B 1 51 ? 15.5 -19.578 -11.172 1 98.75 51 TRP B N 1
ATOM 1529 C CA . TRP B 1 51 ? 14.992 -19.266 -12.5 1 98.75 51 TRP B CA 1
ATOM 1530 C C . TRP B 1 51 ? 14.773 -17.766 -12.656 1 98.75 51 TRP B C 1
ATOM 1532 O O . TRP B 1 51 ? 14.477 -17.062 -11.68 1 98.75 51 TRP B O 1
ATOM 1542 N N . ARG B 1 52 ? 14.992 -17.297 -13.852 1 98.62 52 ARG B N 1
ATOM 1543 C CA . ARG B 1 52 ? 14.523 -15.984 -14.281 1 98.62 52 ARG B CA 1
ATOM 1544 C C . ARG B 1 52 ? 13.156 -16.078 -14.961 1 98.62 52 ARG B C 1
ATOM 1546 O O . ARG B 1 52 ? 13.031 -16.672 -16.031 1 98.62 52 ARG B O 1
ATOM 1553 N N . ASN B 1 53 ? 12.164 -15.5 -14.297 1 98.5 53 ASN B N 1
ATOM 1554 C CA . ASN B 1 53 ? 10.805 -15.539 -14.828 1 98.5 53 ASN B CA 1
ATOM 1555 C C . ASN B 1 53 ? 10.344 -14.172 -15.305 1 98.5 53 ASN B C 1
ATOM 1557 O O . ASN B 1 53 ? 10.477 -13.18 -14.578 1 98.5 53 ASN B O 1
ATOM 1561 N N . VAL B 1 54 ? 9.922 -14.117 -16.531 1 97.31 54 VAL B N 1
ATOM 1562 C CA . VAL B 1 54 ? 9.266 -12.938 -17.094 1 97.31 54 VAL B CA 1
ATOM 1563 C C . VAL B 1 54 ? 7.781 -13.211 -17.312 1 97.31 54 VAL B C 1
ATOM 1565 O O . VAL B 1 54 ? 7.418 -14.156 -18.016 1 97.31 54 VAL B O 1
ATOM 1568 N N . SER B 1 55 ? 6.984 -12.406 -16.625 1 95.44 55 SER B N 1
ATOM 1569 C CA . SER B 1 55 ? 5.535 -12.492 -16.766 1 95.44 55 SER B CA 1
ATOM 1570 C C . SER B 1 55 ? 4.961 -11.195 -17.328 1 95.44 55 SER B C 1
ATOM 1572 O O . SER B 1 55 ? 5.594 -10.141 -17.25 1 95.44 55 SER B O 1
ATOM 1574 N N . GLU B 1 56 ? 3.826 -11.352 -17.938 1 91.38 56 GLU B N 1
ATOM 1575 C CA . GLU B 1 56 ? 3.139 -10.188 -18.484 1 91.38 56 GLU B CA 1
ATOM 1576 C C . GLU B 1 56 ? 1.677 -10.156 -18.047 1 91.38 56 GLU B C 1
ATOM 1578 O O . GLU B 1 56 ? 0.954 -11.141 -18.203 1 91.38 56 GLU B O 1
ATOM 1583 N N . PHE B 1 57 ? 1.362 -8.984 -17.469 1 80.19 57 PHE B N 1
ATOM 1584 C CA . PHE B 1 57 ? -0.012 -8.727 -17.047 1 80.19 57 PHE B CA 1
ATOM 1585 C C . PHE B 1 57 ? -0.505 -7.395 -17.594 1 80.19 57 PHE B C 1
ATOM 1587 O O . PHE B 1 57 ? 0.065 -6.344 -17.297 1 80.19 57 PHE B O 1
ATOM 1594 N N . ARG B 1 58 ? -1.422 -7.488 -18.375 1 79.25 58 ARG B N 1
ATOM 1595 C CA . ARG B 1 58 ? -2.027 -6.309 -18.984 1 79.25 58 ARG B CA 1
ATOM 1596 C C . ARG B 1 58 ? -0.983 -5.469 -19.719 1 79.25 58 ARG B C 1
ATOM 1598 O O . ARG B 1 58 ? -0.932 -4.25 -19.547 1 79.25 58 ARG B O 1
ATOM 1605 N N . GLY B 1 59 ? -0.211 -6.176 -20.359 1 82.75 59 GLY B N 1
ATOM 1606 C CA . GLY B 1 59 ? 0.77 -5.512 -21.203 1 82.75 59 GLY B CA 1
ATOM 1607 C C . GLY B 1 59 ? 2.029 -5.117 -20.453 1 82.75 59 GLY B C 1
ATOM 1608 O O . GLY B 1 59 ? 2.992 -4.641 -21.062 1 82.75 59 GLY B O 1
ATOM 1609 N N . LYS B 1 60 ? 2.049 -5.23 -19.188 1 81.88 60 LYS B N 1
ATOM 1610 C CA . LYS B 1 60 ? 3.236 -4.906 -18.406 1 81.88 60 LYS B CA 1
ATOM 1611 C C . LYS B 1 60 ? 4.027 -6.164 -18.062 1 81.88 60 LYS B C 1
ATOM 1613 O O . LYS B 1 60 ? 3.471 -7.117 -17.516 1 81.88 60 LYS B O 1
ATOM 1618 N N . LYS B 1 61 ? 5.277 -6.004 -18.422 1 91.38 61 LYS B N 1
ATOM 1619 C CA . LYS B 1 61 ? 6.148 -7.145 -18.141 1 91.38 61 LYS B CA 1
ATOM 1620 C C . LYS B 1 61 ? 6.883 -6.969 -16.812 1 91.38 61 LYS B C 1
ATOM 1622 O O . LYS B 1 61 ? 7.277 -5.855 -16.469 1 91.38 61 LYS B O 1
ATOM 1627 N N . THR B 1 62 ? 7.055 -8.016 -16.109 1 92.19 62 THR B N 1
ATOM 1628 C CA . THR B 1 62 ? 7.801 -8.031 -14.852 1 92.19 62 THR B CA 1
ATOM 1629 C C . THR B 1 62 ? 8.719 -9.25 -14.781 1 92.19 62 THR B C 1
ATOM 1631 O O . THR B 1 62 ? 8.352 -10.336 -15.234 1 92.19 62 THR B O 1
ATOM 1634 N N . GLU B 1 63 ? 9.867 -8.938 -14.297 1 96.44 63 GLU B N 1
ATOM 1635 C CA . GLU B 1 63 ? 10.836 -10.008 -14.109 1 96.44 63 GLU B CA 1
ATOM 1636 C C . GLU B 1 63 ? 11.047 -10.312 -12.633 1 96.44 63 GLU B C 1
ATOM 1638 O O . GLU B 1 63 ? 11.25 -9.406 -11.828 1 96.44 63 GLU B O 1
ATOM 1643 N N . LEU B 1 64 ? 10.969 -11.562 -12.242 1 97.5 64 LEU B N 1
ATOM 1644 C CA . LEU B 1 64 ? 11.281 -12.016 -10.898 1 97.5 64 LEU B CA 1
ATOM 1645 C C . LEU B 1 64 ? 12.359 -13.094 -10.922 1 97.5 64 LEU B C 1
ATOM 1647 O O . LEU B 1 64 ? 12.383 -13.93 -11.828 1 97.5 64 LEU B O 1
ATOM 1651 N N . ALA B 1 65 ? 13.195 -13.047 -9.992 1 98.38 65 ALA B N 1
ATOM 1652 C CA . ALA B 1 65 ? 14.094 -14.164 -9.719 1 98.38 65 ALA B CA 1
ATOM 1653 C C . ALA B 1 65 ? 13.445 -15.188 -8.789 1 98.38 65 ALA B C 1
ATOM 1655 O O . ALA B 1 65 ? 13.18 -14.891 -7.621 1 98.38 65 ALA B O 1
ATOM 1656 N N . TYR B 1 66 ? 13.219 -16.375 -9.336 1 98.69 66 TYR B N 1
ATOM 1657 C CA . TYR B 1 66 ? 12.57 -17.422 -8.547 1 98.69 66 TYR B CA 1
ATOM 1658 C C . TYR B 1 66 ? 13.602 -18.406 -7.996 1 98.69 66 TYR B C 1
ATOM 1660 O O . TYR B 1 66 ? 14.633 -18.641 -8.617 1 98.69 66 TYR B O 1
ATOM 1668 N N . ARG B 1 67 ? 13.234 -18.906 -6.887 1 98.75 67 ARG B N 1
ATOM 1669 C CA . ARG B 1 67 ? 14.008 -19.969 -6.258 1 98.75 67 ARG B CA 1
ATOM 1670 C C . ARG B 1 67 ? 13.086 -21.109 -5.797 1 98.75 67 ARG B C 1
ATOM 1672 O O . ARG B 1 67 ? 11.969 -20.859 -5.34 1 98.75 67 ARG B O 1
ATOM 1679 N N . LEU B 1 68 ? 13.633 -22.312 -5.891 1 98.81 68 LEU B N 1
ATOM 1680 C CA . LEU B 1 68 ? 12.969 -23.453 -5.273 1 98.81 68 LEU B CA 1
ATOM 1681 C C . LEU B 1 68 ? 13.195 -23.469 -3.766 1 98.81 68 LEU B C 1
ATOM 1683 O O . LEU B 1 68 ? 14.32 -23.672 -3.305 1 98.81 68 LEU B O 1
ATOM 1687 N N . ASP B 1 69 ? 12.109 -23.25 -3.014 1 98.75 69 ASP B N 1
ATOM 1688 C CA . ASP B 1 69 ? 12.227 -23.078 -1.569 1 98.75 69 ASP B CA 1
ATOM 1689 C C . ASP B 1 69 ? 11.984 -24.391 -0.84 1 98.75 69 ASP B C 1
ATOM 1691 O O . ASP B 1 69 ? 12.562 -24.641 0.224 1 98.75 69 ASP B O 1
ATOM 1695 N N . ARG B 1 70 ? 11.055 -25.172 -1.401 1 98.62 70 ARG B N 1
ATOM 1696 C CA . ARG B 1 70 ? 10.719 -26.484 -0.835 1 98.62 70 ARG B CA 1
ATOM 1697 C C . 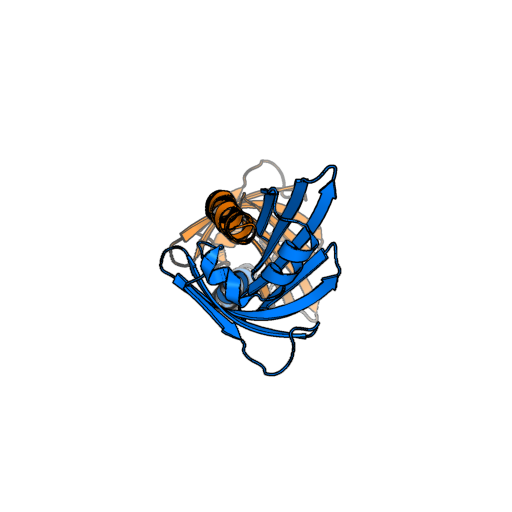ARG B 1 70 ? 10.484 -27.5 -1.935 1 98.62 70 ARG B C 1
ATOM 1699 O O . ARG B 1 70 ? 9.859 -27.203 -2.955 1 98.62 70 ARG B O 1
ATOM 1706 N N . LEU B 1 71 ? 11.023 -28.703 -1.725 1 98.69 71 LEU B N 1
ATOM 1707 C CA . LEU B 1 71 ? 10.82 -29.828 -2.625 1 98.69 71 LEU B CA 1
ATOM 1708 C C . LEU B 1 71 ? 10.609 -31.125 -1.842 1 98.69 71 LEU B C 1
ATOM 1710 O O . LEU B 1 71 ? 11.57 -31.703 -1.338 1 98.69 71 LEU B O 1
ATOM 1714 N N . GLU B 1 72 ? 9.406 -31.453 -1.719 1 97.94 72 GLU B N 1
ATOM 1715 C CA . GLU B 1 72 ? 8.961 -32.688 -1.094 1 97.94 72 GLU B CA 1
ATOM 1716 C C . GLU B 1 72 ? 7.953 -33.438 -1.975 1 97.94 72 GLU B C 1
ATOM 1718 O O . GLU B 1 72 ? 7.352 -32.812 -2.867 1 97.94 72 GLU B O 1
ATOM 1723 N N . PRO B 1 73 ? 7.75 -34.719 -1.828 1 95.81 73 PRO B N 1
ATOM 1724 C CA . PRO B 1 73 ? 6.797 -35.469 -2.648 1 95.81 73 PRO B CA 1
ATOM 1725 C C . PRO B 1 73 ? 5.391 -34.875 -2.611 1 95.81 73 PRO B C 1
ATOM 1727 O O . PRO B 1 73 ? 4.648 -34.969 -3.594 1 95.81 73 PRO B O 1
ATOM 1730 N N . GLY B 1 74 ? 5.086 -34.188 -1.582 1 95.94 74 GLY B N 1
ATOM 1731 C CA . GLY B 1 74 ? 3.727 -33.688 -1.468 1 95.94 74 GLY B CA 1
ATOM 1732 C C . GLY B 1 74 ? 3.646 -32.156 -1.458 1 95.94 74 GLY B C 1
ATOM 1733 O O . GLY B 1 74 ? 2.578 -31.594 -1.226 1 95.94 74 GLY B O 1
ATOM 1734 N N . ARG B 1 75 ? 4.809 -31.562 -1.607 1 97.88 75 ARG B N 1
ATOM 1735 C CA . ARG B 1 75 ? 4.734 -30.109 -1.514 1 97.88 75 ARG B CA 1
ATOM 1736 C C . ARG B 1 75 ? 5.914 -29.453 -2.223 1 97.88 75 ARG B C 1
ATOM 1738 O O . ARG B 1 75 ? 7.066 -29.828 -1.987 1 97.88 75 ARG B O 1
ATOM 1745 N N . ILE B 1 76 ? 5.668 -28.531 -3.119 1 98.75 76 ILE B N 1
ATOM 1746 C CA . ILE B 1 76 ? 6.652 -27.719 -3.83 1 98.75 76 ILE B CA 1
ATOM 1747 C C . ILE B 1 76 ? 6.371 -26.234 -3.6 1 98.75 76 ILE B C 1
ATOM 1749 O O . ILE B 1 76 ? 5.23 -25.797 -3.723 1 98.75 76 ILE B O 1
ATOM 1753 N N . VAL B 1 77 ? 7.414 -25.5 -3.193 1 98.81 77 VAL B N 1
ATOM 1754 C CA . VAL B 1 77 ? 7.238 -24.078 -2.998 1 98.81 77 VAL B CA 1
ATOM 1755 C C . VAL B 1 77 ? 8.297 -23.312 -3.793 1 98.81 77 VAL B C 1
ATOM 1757 O O . VAL B 1 77 ? 9.492 -23.609 -3.699 1 98.81 77 VAL B O 1
ATOM 1760 N N . PHE B 1 78 ? 7.848 -22.328 -4.621 1 98.81 78 PHE B N 1
ATOM 1761 C CA . PHE B 1 78 ? 8.719 -21.375 -5.289 1 98.81 78 PHE B CA 1
ATOM 1762 C C . PHE B 1 78 ? 8.523 -19.984 -4.711 1 98.81 78 PHE B C 1
ATOM 1764 O O . PHE B 1 78 ? 7.398 -19.562 -4.418 1 98.81 78 PHE B O 1
ATOM 1771 N N . VAL B 1 79 ? 9.641 -19.281 -4.547 1 98.69 79 VAL B N 1
ATOM 1772 C CA . VAL B 1 79 ? 9.586 -17.875 -4.137 1 98.69 79 VAL B CA 1
ATOM 1773 C C . VAL B 1 79 ? 10.32 -17.016 -5.156 1 98.69 79 VAL B C 1
ATOM 1775 O O . VAL B 1 79 ? 11.492 -17.25 -5.449 1 98.69 79 VAL B O 1
ATOM 1778 N N . GLY B 1 80 ? 9.594 -16.062 -5.715 1 98.19 80 GLY B N 1
ATOM 1779 C CA . GLY B 1 80 ? 10.148 -15.086 -6.641 1 98.19 80 GLY B CA 1
ATOM 1780 C C . GLY B 1 80 ? 10.125 -13.664 -6.105 1 98.19 80 GLY B C 1
ATOM 1781 O O . GLY B 1 80 ? 9.195 -13.281 -5.398 1 98.19 80 GLY B O 1
ATOM 1782 N N . SER B 1 81 ? 11.203 -12.93 -6.48 1 95.69 81 SER B N 1
ATOM 1783 C CA . SER B 1 81 ? 11.234 -11.562 -5.965 1 95.69 81 SER B CA 1
ATOM 1784 C C . SER B 1 81 ? 11.953 -10.625 -6.926 1 95.69 81 SER B C 1
ATOM 1786 O O . SER B 1 81 ? 12.781 -11.062 -7.723 1 95.69 81 SER B O 1
ATOM 1788 N N . ASN B 1 82 ? 11.508 -9.414 -6.941 1 91.81 82 ASN B N 1
ATOM 1789 C CA . ASN B 1 82 ? 12.227 -8.242 -7.441 1 91.81 82 ASN B CA 1
ATOM 1790 C C . ASN B 1 82 ? 12.133 -7.07 -6.469 1 91.81 82 ASN B C 1
ATOM 1792 O O . ASN B 1 82 ? 11.836 -7.258 -5.289 1 91.81 82 ASN B O 1
ATOM 1796 N N . LYS B 1 83 ? 12.5 -5.875 -6.969 1 83.62 83 LYS B N 1
ATOM 1797 C CA . LYS B 1 83 ? 12.516 -4.711 -6.09 1 83.62 83 LYS B CA 1
ATOM 1798 C C . LYS B 1 83 ? 11.102 -4.348 -5.633 1 83.62 83 LYS B C 1
ATOM 1800 O O . LYS B 1 83 ? 10.922 -3.766 -4.559 1 83.62 83 LYS B O 1
ATOM 1805 N N . THR B 1 84 ? 10.109 -4.855 -6.391 1 79.62 84 THR B N 1
ATOM 1806 C CA . THR B 1 84 ? 8.781 -4.293 -6.176 1 79.62 84 THR B CA 1
ATOM 1807 C C . THR B 1 84 ? 7.824 -5.352 -5.641 1 79.62 84 THR B C 1
ATOM 1809 O O . THR B 1 84 ? 6.766 -5.023 -5.102 1 79.62 84 THR B O 1
ATOM 1812 N N . ALA B 1 85 ? 8.203 -6.609 -5.789 1 86.88 85 ALA B N 1
ATOM 1813 C CA . ALA B 1 85 ? 7.211 -7.617 -5.414 1 86.88 85 ALA B CA 1
ATOM 1814 C C . ALA B 1 85 ? 7.883 -8.938 -5.039 1 86.88 85 ALA B C 1
ATOM 1816 O O . ALA B 1 85 ? 8.977 -9.242 -5.523 1 86.88 85 ALA B O 1
ATOM 1817 N N . THR B 1 86 ? 7.27 -9.602 -4.098 1 93 86 THR B N 1
ATOM 1818 C CA . THR B 1 86 ? 7.59 -10.992 -3.785 1 93 86 THR B CA 1
ATOM 1819 C C . THR B 1 86 ? 6.398 -11.898 -4.074 1 93 86 THR B C 1
ATOM 1821 O O . THR B 1 86 ? 5.285 -11.633 -3.621 1 93 86 THR B O 1
ATOM 1824 N N . SER B 1 87 ? 6.629 -12.93 -4.871 1 95.12 87 SER B N 1
ATOM 1825 C CA . SER B 1 87 ? 5.613 -13.914 -5.223 1 95.12 87 SER B CA 1
ATOM 1826 C C . SER B 1 87 ? 5.93 -15.281 -4.613 1 95.12 87 SER B C 1
ATOM 1828 O O . SER B 1 87 ? 7.09 -15.703 -4.59 1 95.12 87 SER B O 1
ATOM 1830 N N . THR B 1 88 ? 4.953 -15.945 -4.086 1 97.06 88 THR B N 1
ATOM 1831 C CA . THR B 1 88 ? 5.098 -17.312 -3.604 1 97.06 88 THR B CA 1
ATOM 1832 C C . THR B 1 88 ? 4.098 -18.234 -4.293 1 97.06 88 THR B C 1
ATOM 1834 O O . THR B 1 88 ? 2.893 -17.984 -4.285 1 97.06 88 THR B O 1
ATOM 1837 N N . ASP B 1 89 ? 4.551 -19.281 -4.965 1 97.81 89 ASP B N 1
ATOM 1838 C CA . ASP B 1 89 ? 3.758 -20.391 -5.492 1 97.81 89 ASP B CA 1
ATOM 1839 C C . ASP B 1 89 ? 3.887 -21.625 -4.609 1 97.81 89 ASP B C 1
ATOM 1841 O O . ASP B 1 89 ? 4.945 -22.25 -4.562 1 97.81 89 ASP B O 1
ATOM 1845 N N . ASP B 1 90 ? 2.844 -21.938 -3.918 1 97.94 90 ASP B N 1
ATOM 1846 C CA . ASP B 1 90 ? 2.799 -23.078 -3.004 1 97.94 90 ASP B CA 1
ATOM 1847 C C . ASP B 1 90 ? 1.896 -24.188 -3.547 1 97.94 90 ASP B C 1
ATOM 1849 O O . ASP B 1 90 ? 0.674 -24.016 -3.6 1 97.94 90 ASP B O 1
ATOM 1853 N N . LEU B 1 91 ? 2.496 -25.328 -3.984 1 98.56 91 LEU B N 1
ATOM 1854 C CA . LEU B 1 91 ? 1.764 -26.438 -4.57 1 98.56 91 LEU B CA 1
ATOM 1855 C C . LEU B 1 91 ? 1.765 -27.641 -3.633 1 98.56 91 LEU B C 1
ATOM 1857 O O . LEU B 1 91 ? 2.826 -28.172 -3.289 1 98.56 91 LEU B O 1
ATOM 1861 N N . THR B 1 92 ? 0.608 -28.047 -3.229 1 98.31 92 THR B N 1
ATOM 1862 C CA . THR B 1 92 ? 0.439 -29.297 -2.5 1 98.31 92 THR B CA 1
ATOM 1863 C C . THR B 1 92 ? -0.095 -30.391 -3.42 1 98.31 92 THR B C 1
ATOM 1865 O O . THR B 1 92 ? -1.079 -30.188 -4.133 1 98.31 92 THR B O 1
ATOM 1868 N N . VAL B 1 93 ? 0.577 -31.562 -3.416 1 98.44 93 VAL B N 1
ATOM 1869 C CA . VAL B 1 93 ? 0.236 -32.656 -4.309 1 98.44 93 VAL B CA 1
ATOM 1870 C C . VAL B 1 93 ? -0.154 -33.875 -3.488 1 98.44 93 VAL B C 1
ATOM 1872 O O . VAL B 1 93 ? 0.62 -34.344 -2.646 1 98.44 93 VAL B O 1
ATOM 1875 N N . THR B 1 94 ? -1.354 -34.344 -3.758 1 97.88 94 THR B N 1
ATOM 1876 C CA . THR B 1 94 ? -1.83 -35.531 -3.1 1 97.88 94 THR B CA 1
ATOM 1877 C C . THR B 1 94 ? -2.396 -36.531 -4.121 1 97.88 94 THR B C 1
ATOM 1879 O O . THR B 1 94 ? -2.83 -36.125 -5.203 1 97.88 94 THR B O 1
ATOM 1882 N N . GLU B 1 95 ? -2.264 -37.75 -3.816 1 97.81 95 GLU B N 1
ATOM 1883 C CA . GLU B 1 95 ? -2.826 -38.812 -4.652 1 97.81 95 GLU B CA 1
ATOM 1884 C C . GLU B 1 95 ? -3.727 -39.719 -3.844 1 97.81 95 GLU B C 1
ATOM 1886 O O . GLU B 1 95 ? -3.355 -40.156 -2.752 1 97.81 95 GLU B O 1
ATOM 1891 N N . GLU B 1 96 ? -4.926 -39.938 -4.352 1 95.25 96 GLU B N 1
ATOM 1892 C CA . GLU B 1 96 ? -5.898 -40.875 -3.777 1 95.25 96 GLU B CA 1
ATOM 1893 C C . GLU B 1 96 ? -6.648 -41.625 -4.867 1 95.25 96 GLU B C 1
ATOM 1895 O O . GLU B 1 96 ? -7.195 -41 -5.789 1 95.25 96 GLU B O 1
ATOM 1900 N N . ASP B 1 97 ? -6.66 -43 -4.738 1 95.12 97 ASP B N 1
ATOM 1901 C CA . ASP B 1 97 ? -7.438 -43.844 -5.617 1 95.12 97 ASP B CA 1
ATOM 1902 C C . ASP B 1 97 ? -7.125 -43.562 -7.086 1 95.12 97 ASP B C 1
ATOM 1904 O O . ASP B 1 97 ? -8.039 -43.406 -7.895 1 95.12 97 ASP B O 1
ATOM 1908 N N . GLY B 1 98 ? -5.867 -43.25 -7.414 1 93.88 98 GLY B N 1
ATOM 1909 C CA . GLY B 1 98 ? -5.434 -43.125 -8.789 1 93.88 98 GLY B CA 1
ATOM 1910 C C . GLY B 1 98 ? -5.652 -41.719 -9.328 1 93.88 98 GLY B C 1
ATOM 1911 O O . GLY B 1 98 ? -5.43 -41.438 -10.516 1 93.88 98 GLY B O 1
ATOM 1912 N N . THR B 1 99 ? -6.094 -40.812 -8.453 1 97 99 THR B N 1
ATOM 1913 C CA . THR B 1 99 ? -6.305 -39.406 -8.828 1 97 99 THR B CA 1
ATOM 1914 C C . THR B 1 99 ? -5.348 -38.5 -8.062 1 97 99 THR B C 1
ATOM 1916 O O . THR B 1 99 ? -5.18 -38.625 -6.852 1 97 99 THR B O 1
ATOM 1919 N N . THR B 1 100 ? -4.664 -37.688 -8.828 1 97.81 100 THR B N 1
ATOM 1920 C CA . THR B 1 100 ? -3.77 -36.688 -8.227 1 97.81 100 THR B CA 1
ATOM 1921 C C . THR B 1 100 ? -4.445 -35.344 -8.133 1 97.81 100 THR B C 1
ATOM 1923 O O . THR B 1 100 ? -5.031 -34.844 -9.102 1 97.81 100 THR B O 1
ATOM 1926 N N . THR B 1 101 ? -4.41 -34.781 -6.934 1 98.19 101 THR B N 1
ATOM 1927 C CA . THR B 1 101 ? -4.941 -33.438 -6.699 1 98.19 101 THR B CA 1
ATOM 1928 C C . THR B 1 101 ? -3.824 -32.469 -6.352 1 98.19 101 THR B C 1
ATOM 1930 O O . THR B 1 101 ? -2.982 -32.75 -5.496 1 98.19 101 THR B O 1
ATOM 1933 N N . ILE B 1 102 ? -3.732 -31.328 -7.086 1 98.38 102 ILE B N 1
ATOM 1934 C CA . ILE B 1 102 ? -2.785 -30.25 -6.824 1 98.38 102 ILE B CA 1
ATOM 1935 C C . ILE B 1 102 ? -3.525 -29.047 -6.258 1 98.38 102 ILE B C 1
ATOM 1937 O O . ILE B 1 102 ? -4.418 -28.5 -6.91 1 98.38 102 ILE B O 1
ATOM 1941 N N . SER B 1 103 ? -3.281 -28.719 -5.016 1 97.5 103 SER B N 1
ATOM 1942 C CA . SER B 1 103 ? -3.697 -27.438 -4.453 1 97.5 103 SER B CA 1
ATOM 1943 C C . SER B 1 103 ? -2.662 -26.359 -4.73 1 97.5 103 SER B C 1
ATOM 1945 O O . SER B 1 103 ? -1.548 -26.406 -4.207 1 97.5 103 SER B O 1
ATOM 1947 N N . TYR B 1 104 ? -3.029 -25.406 -5.586 1 97.31 104 TYR B N 1
ATOM 1948 C CA . TYR B 1 104 ? -2.154 -24.312 -5.984 1 97.31 104 TYR B CA 1
ATOM 1949 C C . TYR B 1 104 ? -2.512 -23.031 -5.238 1 97.31 104 TYR B C 1
ATOM 1951 O O . TYR B 1 104 ? -3.625 -22.516 -5.375 1 97.31 104 TYR B O 1
ATOM 1959 N N . HIS B 1 105 ? -1.565 -22.547 -4.406 1 95.75 105 HIS B N 1
ATOM 1960 C CA . HIS B 1 105 ? -1.719 -21.297 -3.646 1 95.75 105 HIS B CA 1
ATOM 1961 C C . HIS B 1 105 ? -0.661 -20.281 -4.043 1 95.75 105 HIS B C 1
ATOM 1963 O O . HIS B 1 105 ? 0.513 -20.422 -3.695 1 95.75 105 HIS B O 1
ATOM 1969 N N . ALA B 1 106 ? -1.103 -19.203 -4.742 1 94.62 106 ALA B N 1
ATOM 1970 C CA . ALA B 1 106 ? -0.212 -18.109 -5.145 1 94.62 106 ALA B CA 1
ATOM 1971 C C . ALA B 1 106 ? -0.473 -16.859 -4.316 1 94.62 106 ALA B C 1
ATOM 1973 O O . ALA B 1 106 ? -1.622 -16.438 -4.156 1 94.62 106 ALA B O 1
ATOM 1974 N N . THR B 1 107 ? 0.615 -16.312 -3.75 1 91.19 107 THR B N 1
ATOM 1975 C CA . THR B 1 107 ? 0.539 -15.031 -3.049 1 91.19 107 THR B CA 1
ATOM 1976 C C . THR B 1 107 ? 1.543 -14.039 -3.627 1 91.19 107 THR B C 1
ATOM 1978 O O . THR B 1 107 ? 2.643 -14.422 -4.031 1 91.19 107 THR B O 1
ATOM 1981 N N . ILE B 1 108 ? 1.178 -12.758 -3.723 1 88.75 108 ILE B N 1
ATOM 1982 C CA . ILE B 1 108 ? 2.076 -11.688 -4.137 1 88.75 108 ILE B CA 1
ATOM 1983 C C . ILE B 1 108 ? 2.07 -10.57 -3.096 1 88.75 108 ILE B C 1
ATOM 1985 O O . ILE B 1 108 ? 1.005 -10.094 -2.697 1 88.75 108 ILE B O 1
ATOM 1989 N N . GLU B 1 109 ? 3.217 -10.273 -2.621 1 83.12 109 GLU B N 1
ATOM 1990 C CA . GLU B 1 109 ? 3.434 -9.117 -1.765 1 83.12 109 GLU B CA 1
ATOM 1991 C C . GLU B 1 109 ? 4.125 -7.988 -2.525 1 83.12 109 GLU B C 1
ATOM 1993 O O . GLU B 1 109 ? 5.238 -8.164 -3.031 1 83.12 109 GLU B O 1
ATOM 1998 N N . PHE B 1 110 ? 3.471 -6.883 -2.682 1 76.62 110 PHE B N 1
ATOM 1999 C CA . PHE B 1 110 ? 4.059 -5.734 -3.361 1 76.62 110 PHE B CA 1
ATOM 2000 C C . PHE B 1 110 ? 4.867 -4.887 -2.389 1 76.62 110 PHE B C 1
ATOM 2002 O O . PHE B 1 110 ? 4.43 -4.633 -1.264 1 76.62 110 PHE B O 1
ATOM 2009 N N . HIS B 1 111 ? 6.172 -4.652 -2.754 1 68.56 111 HIS B N 1
ATOM 2010 C CA . HIS B 1 111 ? 7.043 -3.83 -1.925 1 68.56 111 HIS B CA 1
ATOM 2011 C C . HIS B 1 111 ? 7.016 -2.373 -2.371 1 68.56 111 HIS B C 1
ATOM 2013 O O . HIS B 1 111 ? 7.184 -1.465 -1.552 1 68.56 111 HIS B O 1
ATOM 2019 N N . GLY B 1 112 ? 7.074 -2.096 -3.928 1 53.88 112 GLY B N 1
ATOM 2020 C CA . GLY B 1 112 ? 7.332 -0.783 -4.496 1 53.88 112 GLY B CA 1
ATOM 2021 C C . GLY B 1 112 ? 6.062 -0.01 -4.809 1 53.88 112 GLY B C 1
ATOM 2022 O O . GLY B 1 112 ? 6.043 1.219 -4.723 1 53.88 112 GLY B O 1
ATOM 2023 N N . LEU B 1 113 ? 5.215 -0.669 -5.652 1 50.72 113 LEU B N 1
ATOM 2024 C CA . LEU B 1 113 ? 4.141 0.228 -6.066 1 50.72 113 LEU B CA 1
ATOM 2025 C C . LEU B 1 113 ? 3.65 1.064 -4.887 1 50.72 113 LEU B C 1
ATOM 2027 O O . LEU B 1 113 ? 3.439 2.271 -5.023 1 50.72 113 LEU B O 1
ATOM 2031 N N . ALA B 1 114 ? 3.252 0.38 -3.826 1 50.91 114 ALA B N 1
ATOM 2032 C CA . ALA B 1 114 ? 2.986 1.111 -2.59 1 50.91 114 ALA B CA 1
ATOM 2033 C C . ALA B 1 114 ? 4.199 1.942 -2.176 1 50.91 114 ALA B C 1
ATOM 2035 O O . ALA B 1 114 ? 4.051 3.076 -1.711 1 50.91 114 ALA B O 1
ATOM 2036 N N . LYS B 1 115 ? 5.461 1.341 -2.594 1 50.12 115 LYS B N 1
ATOM 2037 C CA . LYS B 1 115 ? 6.688 2.014 -2.172 1 50.12 115 LYS B CA 1
ATOM 2038 C C . LYS B 1 115 ? 6.973 3.232 -3.045 1 50.12 115 LYS B C 1
ATOM 2040 O O . LYS B 1 115 ? 7.516 4.23 -2.566 1 50.12 115 LYS B O 1
ATOM 2045 N N . LEU B 1 116 ? 6.766 3.012 -4.414 1 51.53 116 LEU B N 1
ATOM 2046 C CA . LEU B 1 116 ? 7.098 4.16 -5.25 1 51.53 116 LEU B CA 1
ATOM 2047 C C . LEU B 1 116 ? 6.188 5.344 -4.938 1 51.53 116 LEU B C 1
ATOM 2049 O O . LEU B 1 116 ? 6.633 6.492 -4.941 1 51.53 116 LEU B O 1
ATOM 2053 N N . ALA B 1 117 ? 4.895 4.965 -4.727 1 58.59 117 ALA B N 1
ATOM 2054 C CA . ALA B 1 117 ? 3.955 6.023 -4.363 1 58.59 117 ALA B CA 1
ATOM 2055 C C . ALA B 1 117 ? 4.355 6.691 -3.053 1 58.59 117 ALA B C 1
ATOM 2057 O O . ALA B 1 117 ? 4.234 7.91 -2.906 1 58.59 117 ALA B O 1
ATOM 2058 N N . ASP B 1 118 ? 5.309 5.902 -2.406 1 68.19 118 ASP B N 1
ATOM 2059 C CA . ASP B 1 118 ? 5.605 6.348 -1.047 1 68.19 118 ASP B CA 1
ATOM 2060 C C . ASP B 1 118 ? 6.652 7.457 -1.049 1 68.19 118 ASP B C 1
ATOM 2062 O O . ASP B 1 118 ? 6.453 8.508 -0.433 1 68.19 118 ASP B O 1
ATOM 2066 N N . PRO B 1 119 ? 7.66 7.324 -1.979 1 67.44 119 PRO B N 1
ATOM 2067 C CA . PRO B 1 119 ? 8.656 8.398 -1.922 1 67.44 119 PRO B CA 1
ATOM 2068 C C . PRO B 1 119 ? 8.164 9.695 -2.547 1 67.44 119 PRO B C 1
ATOM 2070 O O . PRO B 1 119 ? 8.516 10.781 -2.08 1 67.44 119 PRO B O 1
ATOM 2073 N N . PHE B 1 120 ? 7.43 9.562 -3.617 1 72.5 120 PHE B N 1
ATOM 2074 C CA . PHE B 1 120 ? 6.855 10.742 -4.258 1 72.5 120 PHE B CA 1
ATOM 2075 C C . PHE B 1 120 ? 5.902 11.461 -3.312 1 72.5 120 PHE B C 1
ATOM 2077 O O . PHE B 1 120 ? 5.996 12.672 -3.133 1 72.5 120 PHE B O 1
ATOM 2084 N N . LEU B 1 121 ? 5.047 10.594 -2.744 1 75.06 121 LEU B N 1
ATOM 2085 C CA . LEU B 1 121 ? 4.098 11.172 -1.799 1 75.06 121 LEU B CA 1
ATOM 2086 C C . LEU B 1 121 ? 4.82 11.805 -0.617 1 75.06 121 LEU B C 1
ATOM 2088 O O . LEU B 1 121 ? 4.449 12.891 -0.165 1 75.06 121 LEU B O 1
ATOM 2092 N N . LYS B 1 122 ? 5.875 11.188 -0.182 1 77.56 122 LYS B N 1
ATOM 2093 C CA . LYS B 1 122 ? 6.648 11.711 0.938 1 77.56 122 LYS B CA 1
ATOM 2094 C C . LYS B 1 122 ? 7.273 13.062 0.589 1 77.56 122 LYS B C 1
ATOM 2096 O O . LYS B 1 122 ? 7.211 14 1.381 1 77.56 122 LYS B O 1
ATOM 2101 N N . ARG B 1 123 ? 7.879 13.18 -0.597 1 82.75 123 ARG B N 1
ATOM 2102 C CA . ARG B 1 123 ? 8.516 14.414 -1.038 1 82.75 123 ARG B CA 1
ATOM 2103 C C . ARG B 1 123 ? 7.496 15.547 -1.145 1 82.75 123 ARG B C 1
ATOM 2105 O O . ARG B 1 123 ? 7.77 16.672 -0.731 1 82.75 123 ARG B O 1
ATOM 2112 N N . GLU B 1 124 ? 6.387 15.164 -1.766 1 82 124 GLU B N 1
ATOM 2113 C CA . GLU B 1 124 ? 5.332 16.172 -1.935 1 82 124 GLU B CA 1
ATOM 2114 C C . GLU B 1 124 ? 4.816 16.656 -0.585 1 82 124 GLU B C 1
ATOM 2116 O O . GLU B 1 124 ? 4.613 17.859 -0.392 1 82 124 GLU B O 1
ATOM 2121 N N . PHE B 1 125 ? 4.672 15.773 0.359 1 83.94 125 PHE B N 1
ATOM 2122 C CA . PHE B 1 125 ? 4.203 16.141 1.691 1 83.94 125 PHE B CA 1
ATOM 2123 C C . PHE B 1 125 ? 5.266 16.922 2.445 1 83.94 125 PHE B C 1
ATOM 2125 O O . PHE B 1 125 ? 4.941 17.828 3.223 1 83.94 125 PHE B O 1
ATOM 2132 N N . GLU B 1 126 ? 6.516 16.609 2.156 1 87.31 126 GLU B N 1
ATOM 2133 C CA . GLU B 1 126 ? 7.605 17.391 2.742 1 87.31 126 GLU B CA 1
ATOM 2134 C C . GLU B 1 126 ? 7.582 18.844 2.246 1 87.31 126 GLU B C 1
ATOM 2136 O O . GLU B 1 126 ? 7.797 19.766 3.023 1 87.31 126 GLU B O 1
ATOM 2141 N N . LYS B 1 127 ? 7.352 18.953 1.008 1 89.31 127 LYS B N 1
ATOM 2142 C CA . LYS B 1 127 ? 7.25 20.297 0.446 1 89.31 127 LYS B CA 1
ATOM 2143 C C . LYS B 1 127 ? 6.098 21.062 1.081 1 89.31 127 LYS B C 1
ATOM 2145 O O . LYS B 1 127 ? 6.242 22.25 1.393 1 89.31 127 LYS B O 1
ATOM 2150 N N . MET B 1 128 ? 5.004 20.422 1.241 1 86.44 128 MET B N 1
ATOM 2151 C CA . MET B 1 128 ? 3.867 21.047 1.913 1 86.44 128 MET B CA 1
ATOM 2152 C C . MET B 1 128 ? 4.223 21.422 3.346 1 86.44 128 MET B C 1
ATOM 2154 O O . MET B 1 128 ? 3.836 22.5 3.822 1 86.44 128 MET B O 1
ATOM 2158 N N . GLY B 1 129 ? 4.953 20.516 4.016 1 89.69 129 GLY B N 1
ATOM 2159 C CA . GLY B 1 129 ? 5.438 20.828 5.352 1 89.69 129 GLY B CA 1
ATOM 2160 C C . GLY B 1 129 ? 6.336 22.047 5.395 1 89.69 129 GLY B C 1
ATOM 2161 O O . GLY B 1 129 ? 6.246 22.859 6.316 1 89.69 129 GLY B O 1
ATOM 2162 N N . ASP B 1 130 ? 7.121 22.172 4.391 1 92.94 130 ASP B N 1
ATOM 2163 C CA . ASP B 1 130 ? 8.016 23.312 4.301 1 92.94 130 ASP B CA 1
ATOM 2164 C C . ASP B 1 130 ? 7.23 24.625 4.145 1 92.94 130 ASP B C 1
ATOM 2166 O O . ASP B 1 130 ? 7.633 25.656 4.66 1 92.94 130 ASP B O 1
ATOM 2170 N N . GLU B 1 131 ? 6.156 24.531 3.434 1 93.75 131 GLU B N 1
ATOM 2171 C CA . GLU B 1 131 ? 5.328 25.719 3.209 1 93.75 131 GLU B CA 1
ATOM 2172 C C . GLU B 1 131 ? 4.48 26.031 4.438 1 93.75 131 GLU B C 1
ATOM 2174 O O . GLU B 1 131 ? 4.129 27.188 4.672 1 93.75 131 GLU B O 1
ATOM 2179 N N . LEU B 1 132 ? 4.23 25.016 5.199 1 94.44 132 LEU B N 1
ATOM 2180 C CA . LEU B 1 132 ? 3.4 25.156 6.387 1 94.44 132 LEU B CA 1
ATOM 2181 C C . LEU B 1 132 ? 4.098 26.016 7.438 1 94.44 132 LEU B C 1
ATOM 2183 O O . LEU B 1 132 ? 3.461 26.844 8.094 1 94.44 132 LEU B O 1
ATOM 2187 N N . VAL B 1 133 ? 5.418 25.922 7.543 1 96 133 VAL B N 1
ATOM 2188 C CA . VAL B 1 133 ? 6.164 26.562 8.617 1 96 133 VAL B CA 1
ATOM 2189 C C . VAL B 1 133 ? 6.004 28.078 8.508 1 96 133 VAL B C 1
ATOM 2191 O O . VAL B 1 133 ? 5.52 28.734 9.445 1 96 133 VAL B O 1
ATOM 2194 N N . PRO B 1 134 ? 6.285 28.703 7.352 1 97.12 134 PRO B N 1
ATOM 2195 C CA . PRO B 1 134 ? 6.152 30.156 7.301 1 97.12 134 PRO B CA 1
ATOM 2196 C C . PRO B 1 134 ? 4.703 30.625 7.426 1 97.12 134 PRO B C 1
ATOM 2198 O O . PRO B 1 134 ? 4.438 31.688 8.008 1 97.12 134 PRO B O 1
ATOM 2201 N N . THR B 1 135 ? 3.771 29.906 6.883 1 96.88 135 THR B N 1
ATOM 2202 C CA . THR B 1 135 ? 2.375 30.312 6.926 1 96.88 135 THR B CA 1
ATOM 2203 C C . THR B 1 135 ? 1.831 30.234 8.352 1 96.88 135 THR B C 1
ATOM 2205 O O . THR B 1 135 ? 1.144 31.141 8.812 1 96.88 135 THR B O 1
ATOM 2208 N N . MET B 1 136 ? 2.201 29.156 9.078 1 97.31 136 MET B N 1
ATOM 2209 C CA . MET B 1 136 ? 1.76 29.047 10.461 1 97.31 136 MET B CA 1
ATOM 2210 C C . MET B 1 136 ? 2.453 30.062 11.344 1 97.31 136 MET B C 1
ATOM 2212 O O . MET B 1 136 ? 1.825 30.656 12.227 1 97.31 136 MET B O 1
ATOM 2216 N N . THR B 1 137 ? 3.734 30.266 11.086 1 97.62 137 THR B N 1
ATOM 2217 C CA . THR B 1 137 ? 4.457 31.281 11.828 1 97.62 137 THR B CA 1
ATOM 2218 C C . THR B 1 137 ? 3.764 32.625 11.695 1 97.62 137 THR B C 1
ATOM 2220 O O . THR B 1 137 ? 3.514 33.312 12.695 1 97.62 137 THR B O 1
ATOM 2223 N N . LYS B 1 138 ? 3.416 32.969 10.484 1 97.94 138 LYS B N 1
ATOM 2224 C CA . LYS B 1 138 ? 2.764 34.25 10.227 1 97.94 138 LYS B CA 1
ATOM 2225 C C . LYS B 1 138 ? 1.425 34.344 10.953 1 97.94 138 LYS B C 1
ATOM 2227 O O . LYS B 1 138 ? 1.131 35.344 11.594 1 97.94 138 LYS B O 1
ATOM 2232 N N . ALA B 1 139 ? 0.641 33.312 10.906 1 98 139 ALA B N 1
ATOM 2233 C CA . ALA B 1 139 ? -0.677 33.312 11.539 1 98 139 ALA B CA 1
ATOM 2234 C C . ALA B 1 139 ? -0.562 33.438 13.055 1 98 139 ALA B C 1
ATOM 2236 O O . ALA B 1 139 ? -1.311 34.188 13.68 1 98 139 ALA B O 1
ATOM 2237 N N . LEU B 1 140 ? 0.42 32.75 13.609 1 98.19 140 LEU B N 1
ATOM 2238 C CA . LEU B 1 140 ? 0.55 32.719 15.062 1 98.19 140 LEU B CA 1
ATOM 2239 C C . LEU B 1 140 ? 1.142 34.031 15.57 1 98.19 140 LEU B C 1
ATOM 2241 O O . LEU B 1 140 ? 0.74 34.531 16.625 1 98.19 140 LEU B O 1
ATOM 2245 N N . GLU B 1 141 ? 2.084 34.594 14.812 1 97.75 141 GLU B N 1
ATOM 2246 C CA . GLU B 1 141 ? 2.688 35.844 15.219 1 97.75 141 GLU B CA 1
ATOM 2247 C C . GLU B 1 141 ? 1.685 37 15.117 1 97.75 141 GLU B C 1
ATOM 2249 O O . GLU B 1 141 ? 1.78 38 15.852 1 97.75 141 GLU B O 1
ATOM 2254 N N . ALA B 1 142 ? 0.742 36.844 14.195 1 96.94 142 ALA B N 1
ATOM 2255 C CA . ALA B 1 142 ? -0.271 37.875 14 1 96.94 142 ALA B CA 1
ATOM 2256 C C . ALA B 1 142 ? -1.205 37.938 15.203 1 96.94 142 ALA B C 1
ATOM 2258 O O . ALA B 1 142 ? -1.915 38.938 15.383 1 96.94 142 ALA B O 1
ATOM 2259 N N . LEU B 1 143 ? -1.188 36.969 16.016 1 96 143 LEU B N 1
ATOM 2260 C CA . LEU B 1 143 ? -2.07 36.938 17.172 1 96 143 LEU B CA 1
ATOM 2261 C C . LEU B 1 143 ? -1.542 37.844 18.281 1 96 143 LEU B C 1
ATOM 2263 O O . LEU B 1 143 ? -2.273 38.188 19.219 1 96 143 LEU B O 1
ATOM 2267 N N . ARG B 1 144 ? -0.238 38.031 18.281 1 88.94 144 ARG B N 1
ATOM 2268 C CA . ARG B 1 144 ? 0.371 38.906 19.281 1 88.94 144 ARG B CA 1
ATOM 2269 C C . ARG B 1 144 ? -0.119 40.344 19.125 1 88.94 144 ARG B C 1
ATOM 2271 O O . ARG B 1 144 ? -0.197 41.094 20.109 1 88.94 144 ARG B O 1
ATOM 2278 N N . THR B 1 145 ? -0.48 40.75 17.906 1 68.81 145 THR B N 1
ATOM 2279 C CA . THR B 1 145 ? -0.75 42.156 17.656 1 68.81 145 THR B CA 1
ATOM 2280 C C . THR B 1 145 ? -2.189 42.531 18.031 1 68.81 145 THR B C 1
ATOM 2282 O O . THR B 1 145 ? -3.098 41.719 17.844 1 68.81 145 THR B O 1
#

InterPro domains:
  IPR019587 Polyketide cyclase/dehydrase [PF10604] (1-141)
  IPR023393 START-like domain superfamily [G3DSA:3.30.530.20] (1-145)

Solvent-accessible surface area (backbone atoms only — not comparable to full-atom values): 14830 Å² total; per-residue (Å²): 122,40,77,42,78,48,73,40,72,42,66,32,54,42,69,61,50,45,64,52,60,68,43,60,46,50,39,50,69,23,35,81,44,38,72,42,35,38,74,66,62,81,81,76,90,45,70,67,35,35,28,44,32,33,31,48,58,93,86,42,72,48,66,28,48,30,28,31,71,39,78,49,86,44,35,39,28,37,42,25,38,49,87,35,34,38,36,36,44,39,36,36,43,44,67,57,98,71,33,17,38,36,41,38,38,38,38,38,41,70,54,22,70,71,38,55,51,41,55,55,51,40,52,52,48,45,52,50,51,61,55,23,43,62,35,36,44,51,53,48,45,55,64,66,105,121,41,77,43,78,47,75,39,71,42,65,30,54,42,68,60,49,46,64,54,59,68,43,61,46,51,39,50,68,23,35,82,43,38,72,42,35,39,73,66,63,81,81,75,88,45,72,66,36,35,29,44,34,32,31,47,58,93,87,42,74,46,65,27,48,30,28,32,70,38,79,49,87,45,34,38,28,36,42,24,36,48,88,35,34,37,38,35,44,39,36,35,42,44,68,56,97,72,32,17,39,37,41,38,39,38,37,38,42,72,56,21,69,73,37,55,53,41,56,54,52,40,52,55,48,44,52,51,50,60,54,22,45,61,35,35,42,51,53,47,46,55,64,65,106

Nearest PDB structures (foldseek):
  8h0h-assembly2_B  TM=7.484E-01  e=2.013E-07  Mycobacterium tuberculosis H37Rv
  5z8o-assembly1_A  TM=6.815E-01  e=1.088E-05  Mycolicibacterium smegmatis MC2 155
  2d4r-assembly1_A  TM=7.109E-01  e=1.441E-05  Thermus thermophilus HB8
  3jrs-assembly3_C  TM=6.688E-01  e=1.805E-05  Arabidopsis thaliana
  3jrs-assembly1_A  TM=6.348E-01  e=1.363E-05  Arabidopsis thaliana

pLDDT: mean 91.9, std 11.04, range [50.12, 98.81]

Foldseek 3Di:
DDKDKDKDKDLPDLQVVLVQVLQVQCCCVPPPFWPGKAWPDDDDRDFFTWIWTWGDDPRDIDIWIKTFHDRDSFWTWIWTDDPFKIKIWIWGWDDDPSMIMIITMMDMDTDPVCVVCVVVVVVVVVVVVVVCVVVVVVVVVVVVD/DDKDKDKDKDLPDLQVVLVQVLQVQCCCVPPPFWPGKAWPDDDDRDFFTWIWTWGDDPRDIDIWIKTFHDRDSFWTWIWTDDPFKIKIWIWGWDDDPSMIMIITMMDMDTDPVVVVCVVVVVVVVVVVVVVCVVVVVVVVVVVVD

Secondary structure (DSSP, 8-state):
-EEEEEEEEESS-HHHHHHHHTSGGGHHHH-TTEEEEEE-S-S---TT-EEEEEEEETTEEEEEEEEEEEEETTEEEEEEE-SSEEEEEEEEEEEETTEEEEEEEEEEEESSHHHHHHHHHHHHHHHHHHHHHHHHHHHHHTTT-/-EEEEEEEEESS-HHHHHHHHTSGGGHHHH-TTEEEEEE-S-SS--TT-EEEEEEEETTEEEEEEEEEEEEETTEEEEEEE-SSEEEEEEEEEEEETTEEEEEEEEEEEESSHHHHHHHHHHHHHHHHHHHHHHHHHHHHHTTT-

Sequence (290 aa):
MVDVHRTITVRTPAQTVVEYLRDFAHAEEWDPGTVSCTRADTGPIVVGAQWRNVSEFRGKKTELAYRLDRLEPGRIVFVGSNKTATSTDDLTVTEEDGTTTISYHATIEFHGLAKLADPFLKREFEKMGDELVPTMTKALEALRTMVDVHRTITVRTPAQTVVEYLRDFAHAEEWDPGTVSCTRADTGPIVVGAQWRNVSEFRGKKTELAYRLDRLEPGRIVFVGSNKTATSTDDLTVTEEDGTTTISYHATIEFHGLAKLADPFLKREFEKMGDELVPTMTKALEALRT

Radius of gyration: 27.94 Å; Cα contacts (8 Å, |Δi|>4): 609; chains: 2; bounding box: 46×86×51 Å

Organism: Amycolatopsis orientalis (NCBI:txid31958)